Protein AF-A0A919SMY7-F1 (afdb_monomer)

pLDDT: mean 71.22, std 18.27, range [29.02, 96.12]

Structure (mmCIF, N/CA/C/O backbone):
data_AF-A0A919SMY7-F1
#
_entry.id   AF-A0A919SMY7-F1
#
loop_
_atom_site.group_PDB
_atom_site.id
_atom_site.type_symbol
_atom_site.label_atom_id
_atom_site.label_alt_id
_atom_site.label_comp_id
_atom_site.label_asym_id
_atom_site.label_entity_id
_atom_site.label_seq_id
_atom_site.pdbx_PDB_ins_code
_atom_site.Cartn_x
_a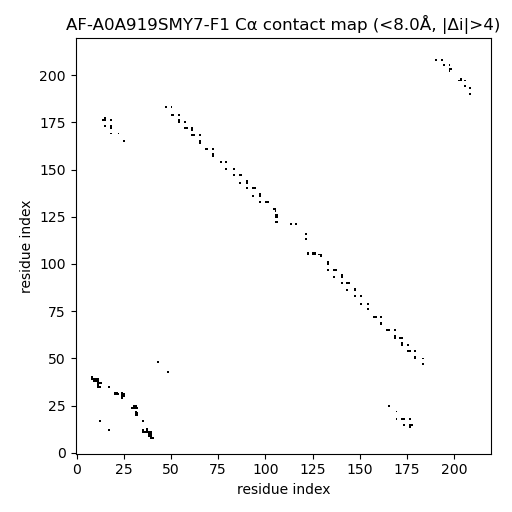tom_site.Cartn_y
_atom_site.Cartn_z
_atom_site.occupancy
_atom_site.B_iso_or_equiv
_atom_site.auth_seq_id
_atom_site.auth_comp_id
_atom_site.auth_asym_id
_atom_site.auth_atom_id
_atom_site.pdbx_PDB_model_num
ATOM 1 N N . MET A 1 1 ? 52.258 7.149 -11.436 1.00 32.03 1 MET A N 1
ATOM 2 C CA . MET A 1 1 ? 52.415 7.639 -12.821 1.00 32.03 1 MET A CA 1
ATOM 3 C C . MET A 1 1 ? 51.017 7.797 -13.412 1.00 32.03 1 MET A C 1
ATOM 5 O O . MET A 1 1 ? 50.324 6.803 -13.580 1.00 32.03 1 MET A O 1
ATOM 9 N N . LYS A 1 2 ? 50.539 9.041 -13.547 1.00 29.88 2 LYS A N 1
ATOM 10 C CA . LYS A 1 2 ? 49.194 9.384 -14.037 1.00 29.88 2 LYS A CA 1
ATOM 11 C C . LYS A 1 2 ? 49.256 9.497 -15.560 1.00 29.88 2 LYS A C 1
ATOM 13 O O . LYS A 1 2 ? 49.998 10.337 -16.055 1.00 29.88 2 LYS A O 1
ATOM 18 N N . LEU A 1 3 ? 48.493 8.682 -16.284 1.00 29.02 3 LEU A N 1
ATOM 19 C CA . LEU A 1 3 ? 48.238 8.906 -17.706 1.00 29.02 3 LEU A CA 1
ATOM 20 C C . LEU A 1 3 ? 47.046 9.858 -17.815 1.00 29.02 3 LEU A C 1
ATOM 22 O O . LEU A 1 3 ? 45.893 9.451 -17.696 1.00 29.02 3 LEU A O 1
ATOM 26 N N . VAL A 1 4 ? 47.353 11.146 -17.953 1.00 30.17 4 VAL A N 1
ATOM 27 C CA . VAL A 1 4 ? 46.396 12.178 -18.357 1.00 30.17 4 VAL A CA 1
ATOM 28 C C . VAL A 1 4 ? 46.224 12.034 -19.869 1.00 30.17 4 VAL A C 1
ATOM 30 O O . VAL A 1 4 ? 47.193 12.161 -20.610 1.00 30.17 4 VAL A O 1
ATOM 33 N N . SER A 1 5 ? 45.019 11.700 -20.333 1.00 34.72 5 SER A N 1
ATOM 34 C CA . SER A 1 5 ? 44.709 11.636 -21.761 1.00 34.72 5 SER A CA 1
ATOM 35 C C . SER A 1 5 ? 44.559 13.052 -22.326 1.00 34.72 5 SER A C 1
ATOM 37 O O . SER A 1 5 ? 43.596 13.745 -22.007 1.00 34.72 5 SER A O 1
ATOM 39 N N . GLU A 1 6 ? 45.486 13.462 -23.190 1.00 31.31 6 GLU A N 1
ATOM 40 C CA . GLU A 1 6 ? 45.503 14.758 -23.895 1.00 31.31 6 GLU A CA 1
ATOM 41 C C . GLU A 1 6 ? 44.431 14.918 -24.990 1.00 31.31 6 GLU A C 1
ATOM 43 O O . GLU A 1 6 ? 44.344 15.956 -25.638 1.00 31.31 6 GLU A O 1
ATOM 48 N N . ALA A 1 7 ? 43.551 13.940 -25.182 1.00 33.56 7 ALA A N 1
ATOM 49 C CA . ALA A 1 7 ? 42.333 14.134 -25.953 1.00 33.56 7 ALA A CA 1
ATOM 50 C C . ALA A 1 7 ? 41.170 14.184 -24.965 1.00 33.56 7 ALA A C 1
ATOM 52 O O . ALA A 1 7 ? 40.893 13.183 -24.306 1.00 33.56 7 ALA A O 1
ATOM 53 N N . GLY A 1 8 ? 40.497 15.331 -24.861 1.00 31.53 8 GLY A N 1
ATOM 54 C CA . GLY A 1 8 ? 39.249 15.512 -24.115 1.00 31.53 8 GLY A CA 1
ATOM 55 C C . GLY A 1 8 ? 38.110 14.656 -24.679 1.00 31.53 8 GLY A C 1
ATOM 56 O O . GLY A 1 8 ? 37.145 15.168 -25.239 1.00 31.53 8 GLY A O 1
ATOM 57 N N . ILE A 1 9 ? 38.234 13.336 -24.564 1.00 33.94 9 ILE A N 1
ATOM 58 C CA . ILE A 1 9 ? 37.194 12.360 -24.851 1.00 33.94 9 ILE A CA 1
ATOM 59 C C . ILE A 1 9 ? 36.419 12.213 -23.550 1.00 33.94 9 ILE A C 1
ATOM 61 O O . ILE A 1 9 ? 36.776 11.435 -22.665 1.00 33.94 9 ILE A O 1
ATOM 65 N N . ASP A 1 10 ? 35.375 13.025 -23.425 1.00 34.56 10 ASP A N 1
ATOM 66 C CA . ASP A 1 10 ? 34.447 12.969 -22.305 1.00 34.56 10 ASP A CA 1
ATOM 67 C C . ASP A 1 10 ? 33.754 11.590 -22.323 1.00 34.56 10 ASP A C 1
ATOM 69 O O . ASP A 1 10 ? 32.908 11.290 -23.167 1.00 34.56 10 ASP A O 1
ATOM 73 N N . CYS A 1 11 ? 34.182 10.690 -21.435 1.00 32.12 11 CYS A N 1
ATOM 74 C CA . CYS A 1 11 ? 33.729 9.300 -21.366 1.00 32.12 11 CYS A CA 1
ATOM 75 C C . CYS A 1 11 ? 32.375 9.208 -20.646 1.00 32.12 11 CYS A C 1
ATOM 77 O O . CYS A 1 11 ? 32.260 8.645 -19.552 1.00 32.12 11 CYS A O 1
ATOM 79 N N . ARG A 1 12 ? 31.328 9.781 -21.246 1.00 41.28 12 ARG A N 1
ATOM 80 C CA . ARG A 1 12 ? 29.955 9.662 -20.734 1.00 41.28 12 ARG A CA 1
ATOM 81 C C . ARG A 1 12 ? 29.349 8.292 -21.073 1.00 41.28 12 ARG A C 1
ATOM 83 O O . ARG A 1 12 ? 29.716 7.674 -22.071 1.00 41.28 12 ARG A O 1
ATOM 90 N N . PRO A 1 13 ? 28.458 7.759 -20.219 1.00 43.41 13 PRO A N 1
ATOM 91 C CA . PRO A 1 13 ? 28.051 6.360 -20.283 1.00 43.41 13 PRO A CA 1
ATOM 92 C C . PRO A 1 13 ? 27.218 6.010 -21.522 1.00 43.41 13 PRO A C 1
ATOM 94 O O . PRO A 1 13 ? 26.289 6.723 -21.886 1.00 43.41 13 PRO A O 1
ATOM 97 N N . THR A 1 14 ? 27.504 4.846 -22.111 1.00 57.06 14 THR A N 1
ATOM 98 C CA . THR A 1 14 ? 26.678 4.206 -23.146 1.00 57.06 14 THR A CA 1
ATOM 99 C C . THR A 1 14 ? 25.259 3.915 -22.640 1.00 57.06 14 THR A C 1
ATOM 101 O O . THR A 1 14 ? 25.013 3.862 -21.432 1.00 57.06 14 THR A O 1
ATOM 104 N N . TRP A 1 15 ? 24.327 3.654 -23.566 1.00 54.12 15 TRP A N 1
ATOM 105 C CA . TRP A 1 15 ? 22.945 3.228 -23.282 1.00 54.12 15 TRP A CA 1
ATOM 106 C C . TRP A 1 15 ? 22.832 2.249 -22.106 1.00 54.12 15 TRP A C 1
ATOM 108 O O . TRP A 1 15 ? 22.071 2.467 -21.166 1.00 54.12 15 TRP A O 1
ATOM 118 N N . GLY A 1 16 ? 23.632 1.177 -22.140 1.00 55.75 16 GLY A N 1
ATOM 119 C CA . GLY A 1 16 ? 23.617 0.127 -21.123 1.00 55.75 16 GLY A CA 1
A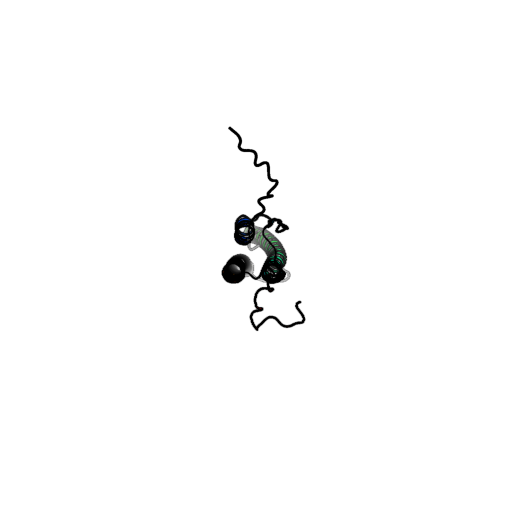TOM 120 C C . GLY A 1 16 ? 23.977 0.639 -19.729 1.00 55.75 16 GLY A C 1
ATOM 121 O O . GLY A 1 16 ? 23.382 0.207 -18.747 1.00 55.75 16 GLY A O 1
ATOM 122 N N . ARG A 1 17 ? 24.881 1.621 -19.627 1.00 60.09 17 ARG A N 1
ATOM 123 C CA . ARG A 1 17 ? 25.262 2.228 -18.348 1.00 60.09 17 ARG A CA 1
ATOM 124 C C . ARG A 1 17 ? 24.226 3.249 -17.860 1.00 60.09 17 ARG A C 1
ATOM 126 O O . ARG A 1 17 ? 24.041 3.345 -16.656 1.00 60.09 17 ARG A O 1
ATOM 133 N N . ARG A 1 18 ? 23.469 3.920 -18.741 1.00 61.34 18 ARG A N 1
ATOM 134 C CA . ARG A 1 18 ? 22.314 4.764 -18.354 1.00 61.34 18 ARG A CA 1
ATOM 135 C C . ARG A 1 18 ? 21.150 3.927 -17.818 1.00 61.34 18 ARG A C 1
ATOM 137 O O . ARG A 1 18 ? 20.612 4.247 -16.764 1.00 61.34 18 ARG A O 1
ATOM 144 N N . VAL A 1 19 ? 20.820 2.816 -18.479 1.00 61.09 19 VAL A N 1
ATOM 145 C CA . VAL A 1 19 ? 19.798 1.876 -17.988 1.00 61.09 19 VAL A CA 1
ATOM 146 C C . VAL A 1 19 ? 20.245 1.199 -16.691 1.00 61.09 19 VAL A C 1
ATOM 148 O O . VAL A 1 19 ? 19.443 1.075 -15.775 1.00 61.09 19 VAL A O 1
ATOM 151 N N . SER A 1 20 ? 21.522 0.824 -16.575 1.00 62.66 20 SER A N 1
ATOM 152 C CA . SER A 1 20 ? 22.094 0.279 -15.339 1.00 62.66 20 SER A CA 1
ATOM 153 C C . SER A 1 20 ? 22.064 1.302 -14.197 1.00 62.66 20 SER A C 1
ATOM 155 O O . SER A 1 20 ? 21.603 0.969 -13.113 1.00 62.66 20 SER A O 1
ATOM 157 N N . LEU A 1 21 ? 22.456 2.561 -14.425 1.00 65.81 21 LEU A N 1
ATOM 158 C CA . LEU A 1 21 ? 22.381 3.628 -13.416 1.00 65.81 21 LEU A CA 1
ATOM 159 C C . LEU A 1 21 ? 20.940 3.938 -13.002 1.00 65.81 21 LEU A C 1
ATOM 161 O O . LEU A 1 21 ? 20.676 4.123 -11.817 1.00 65.81 21 LEU A O 1
ATOM 165 N N . TRP A 1 22 ? 20.007 3.960 -13.955 1.00 66.06 22 TRP A N 1
ATOM 166 C CA . TRP A 1 22 ? 18.584 4.078 -13.657 1.00 66.06 22 TRP A CA 1
ATOM 167 C C . TRP A 1 22 ? 18.107 2.885 -12.826 1.00 66.06 22 TRP A C 1
ATOM 169 O O . TRP A 1 22 ? 17.557 3.084 -11.754 1.00 66.06 22 TRP A O 1
ATOM 179 N N . TRP A 1 23 ? 18.392 1.654 -13.248 1.00 64.19 23 TRP A N 1
ATOM 180 C CA . TRP A 1 23 ? 18.011 0.429 -12.545 1.00 64.19 23 TRP A CA 1
ATOM 181 C C . TRP A 1 23 ? 18.580 0.346 -11.121 1.00 64.19 23 TRP A C 1
ATOM 183 O O . TRP A 1 23 ? 17.839 0.080 -10.176 1.00 64.19 23 TRP A O 1
ATOM 193 N N . HIS A 1 24 ? 19.876 0.612 -10.946 1.00 65.62 24 HIS A N 1
ATOM 194 C CA . HIS A 1 24 ? 20.526 0.619 -9.635 1.00 65.62 24 HIS A CA 1
ATOM 195 C C . HIS A 1 24 ? 20.033 1.779 -8.768 1.00 65.62 24 HIS A C 1
ATOM 197 O O . HIS A 1 24 ? 19.709 1.562 -7.607 1.00 65.62 24 HIS A O 1
ATOM 203 N N . GLY A 1 25 ? 19.850 2.976 -9.336 1.00 65.50 25 GLY A N 1
ATOM 204 C CA . GLY A 1 25 ? 19.233 4.098 -8.623 1.00 65.50 25 GLY A CA 1
ATOM 205 C C . GLY A 1 25 ? 17.820 3.767 -8.137 1.00 65.50 25 GLY A C 1
ATOM 206 O O . GLY A 1 25 ? 17.482 4.018 -6.985 1.00 65.50 25 GLY A O 1
ATOM 207 N N . GLN A 1 26 ? 17.020 3.114 -8.982 1.00 64.31 26 GLN A N 1
ATOM 208 C CA . GLN A 1 26 ? 15.667 2.672 -8.647 1.00 64.31 26 GLN A CA 1
ATOM 209 C C . GLN A 1 26 ? 15.658 1.595 -7.554 1.00 64.31 26 GLN A C 1
ATOM 211 O O . GLN A 1 26 ? 14.808 1.672 -6.666 1.00 64.31 26 GLN A O 1
ATOM 216 N N . ARG A 1 27 ? 16.588 0.629 -7.606 1.00 59.91 27 ARG A N 1
ATOM 217 C CA . ARG A 1 27 ? 16.764 -0.433 -6.601 1.00 59.91 27 ARG A CA 1
ATOM 218 C C . ARG A 1 27 ? 17.202 0.119 -5.242 1.00 59.91 27 ARG A C 1
ATOM 220 O O . ARG A 1 27 ? 16.702 -0.348 -4.225 1.00 59.91 27 ARG A O 1
ATOM 227 N N . ASP A 1 28 ? 18.084 1.113 -5.233 1.00 65.00 28 ASP A N 1
ATOM 228 C CA . ASP A 1 28 ? 18.687 1.665 -4.014 1.00 65.00 28 ASP A CA 1
ATOM 229 C C . ASP A 1 28 ? 17.864 2.816 -3.399 1.00 65.00 28 ASP A C 1
ATOM 231 O O . ASP A 1 28 ? 18.334 3.506 -2.496 1.00 65.00 28 ASP A O 1
ATOM 235 N N . GLY A 1 29 ? 16.650 3.074 -3.905 1.00 53.47 29 GLY A N 1
ATOM 236 C CA . GLY A 1 29 ? 15.781 4.156 -3.421 1.00 53.47 29 GLY A CA 1
ATOM 237 C C . GLY A 1 29 ? 16.297 5.568 -3.728 1.00 53.47 29 GLY A C 1
ATOM 238 O O . GLY A 1 29 ? 15.771 6.545 -3.203 1.00 53.47 29 GLY A O 1
ATOM 239 N N . ARG A 1 30 ? 17.316 5.701 -4.583 1.00 56.84 30 ARG A N 1
ATOM 240 C CA . ARG A 1 30 ? 17.885 6.989 -4.991 1.00 56.84 30 ARG A CA 1
ATOM 241 C C . ARG A 1 30 ? 17.096 7.557 -6.169 1.00 56.84 30 ARG A C 1
ATOM 243 O O . ARG A 1 30 ? 16.583 6.814 -7.011 1.00 56.84 30 ARG A O 1
ATOM 250 N N . HIS A 1 31 ? 17.010 8.885 -6.260 1.00 43.62 31 HIS A N 1
ATOM 251 C CA . HIS A 1 31 ? 16.488 9.511 -7.472 1.00 43.62 31 HIS A CA 1
ATOM 252 C C . HIS A 1 31 ? 17.348 9.063 -8.663 1.00 43.62 31 HIS A C 1
ATOM 254 O O . HIS A 1 31 ? 18.577 9.163 -8.598 1.00 43.62 31 HIS A O 1
ATOM 260 N N . PRO A 1 32 ? 16.741 8.539 -9.740 1.00 47.34 32 PRO A N 1
ATOM 261 C CA . PRO A 1 32 ? 17.493 8.229 -10.942 1.00 47.34 32 PRO A CA 1
ATOM 262 C C . PRO A 1 32 ? 18.111 9.525 -11.456 1.00 47.34 32 PRO A C 1
ATOM 264 O O . PRO A 1 32 ? 17.388 10.489 -11.685 1.00 47.34 32 PRO A O 1
ATOM 267 N N . SER A 1 33 ? 19.436 9.556 -11.595 1.00 42.41 33 SER A N 1
ATOM 268 C CA . SER A 1 33 ? 20.142 10.742 -12.077 1.00 42.41 33 SER A CA 1
ATOM 269 C C . SER A 1 33 ? 19.592 11.108 -13.461 1.00 42.41 33 SER A C 1
ATOM 271 O O . SER A 1 33 ? 19.742 10.312 -14.399 1.00 42.41 33 SER A O 1
ATOM 273 N N . PRO A 1 34 ? 18.890 12.248 -13.592 1.00 45.91 34 PRO A N 1
ATOM 274 C CA . PRO A 1 34 ? 18.365 12.668 -14.866 1.00 45.91 34 PRO A CA 1
ATOM 275 C C . PRO A 1 34 ? 19.519 13.305 -15.639 1.00 45.91 34 PRO A C 1
ATOM 277 O O . PRO A 1 34 ? 20.326 14.051 -15.093 1.00 45.91 34 PRO A O 1
ATOM 280 N N . VAL A 1 35 ? 19.561 13.021 -16.935 1.00 45.16 35 VAL A N 1
ATOM 281 C CA . VAL A 1 35 ? 20.443 13.674 -17.907 1.00 45.16 35 VAL A CA 1
ATOM 282 C C . VAL A 1 35 ? 21.917 13.258 -17.822 1.00 45.16 35 VAL A C 1
ATOM 284 O O . VAL A 1 35 ? 22.793 13.979 -17.354 1.00 45.16 35 VAL A O 1
ATOM 287 N N . LEU A 1 36 ? 22.226 12.121 -18.444 1.00 43.53 36 LEU A N 1
ATOM 288 C CA . LEU A 1 36 ? 23.530 11.945 -19.082 1.00 43.53 36 LEU A CA 1
ATOM 289 C C . LEU A 1 36 ? 23.310 12.056 -20.583 1.00 43.53 36 LEU A C 1
ATOM 291 O O . LEU A 1 36 ? 22.925 11.095 -21.251 1.00 43.53 36 LEU A O 1
ATOM 295 N N . SER A 1 37 ? 23.494 13.277 -21.083 1.00 39.03 37 SER A N 1
ATOM 296 C CA . SER A 1 37 ? 23.556 13.545 -22.512 1.00 39.03 37 SER A CA 1
ATOM 297 C C . SER A 1 37 ? 24.637 12.664 -23.138 1.00 39.03 37 SER A C 1
ATOM 299 O O . SER A 1 37 ? 25.763 12.567 -22.643 1.00 39.03 37 SER A O 1
ATOM 301 N N . TRP A 1 38 ? 24.272 11.987 -24.225 1.00 43.84 38 TRP A N 1
ATOM 302 C CA . TRP A 1 38 ? 25.193 11.228 -25.061 1.00 43.84 38 TRP A CA 1
ATOM 303 C C . TRP A 1 38 ? 26.165 12.200 -25.745 1.00 43.84 38 TRP A C 1
ATOM 305 O O . TRP A 1 38 ? 25.917 12.668 -26.852 1.00 43.84 38 TRP A O 1
ATOM 315 N N . SER A 1 39 ? 27.285 12.516 -25.101 1.00 41.62 39 SER A N 1
ATOM 316 C CA . SER A 1 39 ? 28.415 13.192 -25.743 1.00 41.62 39 SER A CA 1
ATOM 317 C C . SER A 1 39 ? 29.551 12.194 -25.936 1.00 41.62 39 SER A C 1
ATOM 319 O O . SER A 1 39 ? 30.563 12.228 -25.249 1.00 41.62 39 SER A O 1
ATOM 321 N N . GLY A 1 40 ? 29.343 11.253 -26.856 1.00 40.72 40 GLY A N 1
ATOM 322 C CA . GLY A 1 40 ? 30.380 10.354 -27.348 1.00 40.72 40 GLY A CA 1
ATOM 323 C C . GLY A 1 40 ? 30.610 10.632 -28.826 1.00 40.72 40 GLY A C 1
ATOM 324 O O . GLY A 1 40 ? 29.794 10.258 -29.669 1.00 40.72 40 GLY A O 1
ATOM 325 N N . SER A 1 41 ? 31.704 11.320 -29.127 1.00 39.34 41 SER A N 1
ATOM 326 C CA . SER A 1 41 ? 32.217 11.673 -30.451 1.00 39.34 41 SER A CA 1
ATOM 327 C C . SER A 1 41 ? 32.578 10.430 -31.271 1.00 39.34 41 SER A C 1
ATOM 329 O O . SER A 1 41 ? 33.742 10.094 -31.438 1.00 39.34 41 SER A O 1
ATOM 331 N N . HIS A 1 42 ? 31.587 9.690 -31.764 1.00 46.25 42 HIS A N 1
ATOM 332 C CA . HIS A 1 42 ? 31.774 8.609 -32.736 1.00 46.25 42 HIS A CA 1
ATOM 333 C C . HIS A 1 42 ? 30.802 8.855 -33.890 1.00 46.25 42 HIS A C 1
ATOM 335 O O . HIS A 1 42 ? 29.592 8.795 -33.684 1.00 46.25 42 HIS A O 1
ATOM 341 N N . HIS A 1 43 ? 31.350 9.199 -35.062 1.00 48.44 43 HIS A N 1
ATOM 342 C CA . HIS A 1 43 ? 30.683 9.466 -36.347 1.00 48.44 43 HIS A CA 1
ATOM 343 C C . HIS A 1 43 ? 29.155 9.266 -36.353 1.00 48.44 43 HIS A C 1
ATOM 345 O O . HIS A 1 43 ? 28.649 8.215 -36.727 1.00 48.44 43 HIS A O 1
ATOM 351 N N . VAL A 1 44 ? 28.388 10.268 -35.931 1.00 55.66 44 VAL A N 1
ATOM 352 C CA . VAL A 1 44 ? 26.928 10.136 -35.869 1.00 55.66 44 VAL A CA 1
ATOM 353 C C . VAL A 1 44 ? 26.368 10.296 -37.279 1.00 55.66 44 VAL A C 1
ATOM 355 O O . VAL A 1 44 ? 26.416 11.377 -37.856 1.00 55.66 44 VAL A O 1
ATOM 358 N N . THR A 1 45 ? 25.852 9.214 -37.854 1.00 63.25 45 THR A N 1
ATOM 359 C CA . THR A 1 45 ? 25.066 9.280 -39.092 1.00 63.25 45 THR A CA 1
ATOM 360 C C . THR A 1 45 ? 23.624 9.674 -38.750 1.00 63.25 45 THR A C 1
ATOM 362 O O . THR A 1 45 ? 23.171 9.375 -37.641 1.00 63.25 45 THR A O 1
ATOM 365 N N . PRO A 1 46 ? 22.855 10.280 -39.674 1.00 68.94 46 PRO A N 1
ATOM 366 C CA . PRO A 1 46 ? 21.438 10.583 -39.439 1.00 68.94 46 PRO A CA 1
ATOM 367 C C . PRO A 1 46 ? 20.645 9.363 -38.943 1.00 68.94 46 PRO A C 1
ATOM 369 O O . PRO A 1 46 ? 19.831 9.454 -38.030 1.00 68.94 46 PRO A O 1
ATOM 372 N N . ARG A 1 47 ? 20.979 8.177 -39.458 1.00 64.12 47 ARG A N 1
ATOM 373 C CA . ARG A 1 47 ? 20.358 6.911 -39.067 1.00 64.12 47 ARG A CA 1
ATOM 374 C C . ARG A 1 47 ? 20.715 6.463 -37.652 1.00 64.12 47 ARG A C 1
ATOM 376 O O . ARG A 1 47 ? 19.838 6.002 -36.928 1.00 64.12 47 ARG A O 1
ATOM 383 N N . THR A 1 48 ? 21.980 6.576 -37.240 1.00 64.19 48 THR A N 1
ATOM 384 C CA . THR A 1 48 ? 22.349 6.270 -35.848 1.00 64.19 48 THR A CA 1
ATOM 385 C C . THR A 1 48 ? 21.750 7.288 -34.884 1.00 64.19 48 THR A C 1
ATOM 387 O O . THR A 1 48 ? 21.348 6.906 -33.792 1.00 64.19 48 THR A O 1
ATOM 390 N N . ARG A 1 49 ? 21.579 8.549 -35.304 1.00 69.19 49 ARG A N 1
ATOM 391 C CA . ARG A 1 49 ? 20.832 9.562 -34.543 1.00 69.19 49 ARG A CA 1
ATOM 392 C C . ARG A 1 49 ? 19.365 9.171 -34.350 1.00 69.19 49 ARG A C 1
ATOM 394 O O . ARG A 1 49 ? 18.890 9.211 -33.223 1.00 69.19 49 ARG A O 1
ATOM 401 N N . TYR A 1 50 ? 18.693 8.734 -35.415 1.00 71.31 50 TYR A N 1
ATOM 402 C CA . TYR A 1 50 ? 17.294 8.296 -35.374 1.00 71.31 50 TYR A CA 1
ATOM 403 C C . TYR A 1 50 ? 17.076 7.043 -34.508 1.00 71.31 50 TYR A C 1
ATOM 405 O O . TYR A 1 50 ? 16.172 6.993 -33.678 1.00 71.31 50 TYR A O 1
ATOM 413 N N . LEU A 1 51 ? 17.934 6.025 -34.644 1.00 68.00 51 LEU A N 1
ATOM 414 C CA . LEU A 1 51 ? 17.840 4.818 -33.811 1.00 68.00 51 LEU A CA 1
ATOM 415 C C . LEU A 1 51 ? 18.054 5.129 -32.325 1.00 68.00 51 LEU A C 1
ATOM 417 O O . LEU A 1 51 ? 17.383 4.550 -31.474 1.00 68.00 51 LEU A O 1
ATOM 421 N N . ARG A 1 52 ? 18.958 6.065 -32.017 1.00 69.38 52 ARG A N 1
ATOM 422 C CA . ARG A 1 52 ? 19.178 6.544 -30.649 1.00 69.38 52 ARG A CA 1
ATOM 423 C C . ARG A 1 52 ? 17.983 7.350 -30.136 1.00 69.38 52 ARG A C 1
ATOM 425 O O . ARG A 1 52 ? 17.556 7.099 -29.018 1.00 69.38 52 ARG A O 1
ATOM 432 N N . SER A 1 53 ? 17.387 8.229 -30.947 1.00 73.38 53 SER A N 1
ATOM 433 C CA . SER A 1 53 ? 16.207 8.998 -30.528 1.00 73.38 53 SER A CA 1
ATOM 434 C C . SER A 1 53 ? 14.987 8.115 -30.265 1.00 73.38 53 SER A C 1
ATOM 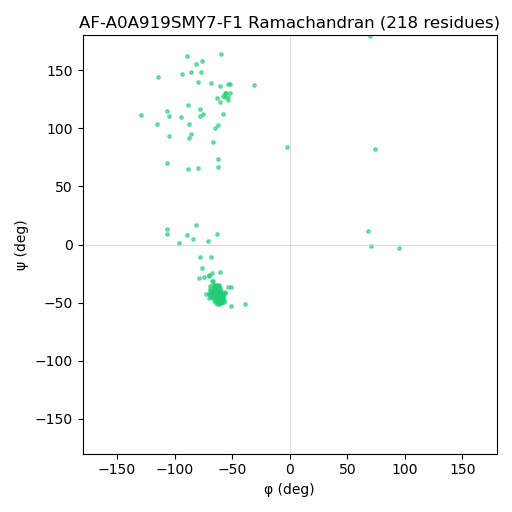436 O O . SER A 1 53 ? 14.277 8.347 -29.295 1.00 73.38 53 SER A O 1
ATOM 438 N N . LEU A 1 54 ? 14.756 7.076 -31.077 1.00 73.44 54 LEU A N 1
ATOM 439 C CA . LEU A 1 54 ? 13.685 6.098 -30.835 1.00 73.44 54 LEU A CA 1
ATOM 440 C C . LEU A 1 54 ? 13.873 5.363 -29.510 1.00 73.44 54 LEU A C 1
ATOM 442 O O . LEU A 1 54 ? 12.935 5.146 -28.745 1.00 73.44 54 LEU A O 1
ATOM 446 N N . ALA A 1 55 ? 15.108 4.965 -29.247 1.00 68.69 55 ALA A N 1
ATOM 447 C CA . ALA A 1 55 ? 15.450 4.303 -28.013 1.00 68.69 55 ALA A CA 1
ATOM 448 C C . ALA A 1 55 ? 15.245 5.259 -26.822 1.00 68.69 55 ALA A C 1
ATOM 450 O O . ALA A 1 55 ? 14.755 4.824 -25.778 1.00 68.69 55 ALA A O 1
ATOM 451 N N . ASP A 1 56 ? 15.590 6.548 -26.977 1.00 71.81 56 ASP A N 1
ATOM 452 C CA . ASP A 1 56 ? 15.461 7.569 -25.923 1.00 71.81 56 ASP A CA 1
ATOM 453 C C . ASP A 1 56 ? 13.992 7.799 -25.596 1.00 71.81 56 ASP A C 1
ATOM 455 O O . ASP A 1 56 ? 13.610 7.698 -24.435 1.00 71.81 56 ASP A O 1
ATOM 459 N N . GLN A 1 57 ? 13.152 7.943 -26.621 1.00 78.50 57 GLN A N 1
ATOM 460 C CA . GLN A 1 57 ? 11.700 8.030 -26.469 1.00 78.50 57 GLN A CA 1
ATOM 461 C C . GLN A 1 57 ? 11.122 6.817 -25.730 1.00 78.50 57 GLN A C 1
ATOM 463 O O . GLN A 1 57 ? 10.278 6.976 -24.851 1.00 78.50 57 GLN A O 1
ATOM 468 N N . GLN A 1 58 ? 11.589 5.603 -26.037 1.00 73.56 58 GLN A N 1
ATOM 469 C CA . GLN A 1 58 ? 11.115 4.396 -25.359 1.00 73.56 58 GLN A CA 1
ATOM 470 C C . GLN A 1 58 ? 11.579 4.326 -23.897 1.00 73.56 58 GLN A C 1
ATOM 472 O O . GLN A 1 58 ? 10.824 3.881 -23.031 1.00 73.56 58 GLN A O 1
ATOM 477 N N . PHE A 1 59 ? 12.813 4.748 -23.610 1.00 71.44 59 PHE A N 1
ATOM 478 C CA . PHE A 1 59 ? 13.316 4.836 -22.241 1.00 71.44 59 PHE A CA 1
ATOM 479 C C . PHE A 1 59 ? 12.532 5.871 -21.437 1.00 71.44 59 PHE A C 1
ATOM 481 O O . PHE A 1 59 ? 12.082 5.560 -20.337 1.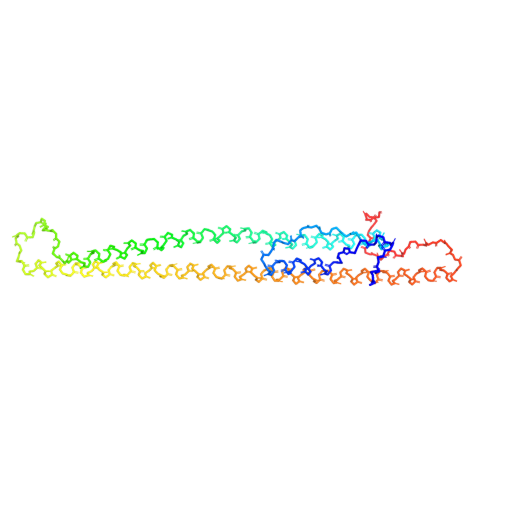00 71.44 59 PHE A O 1
ATOM 488 N N . ASP A 1 60 ? 12.327 7.062 -21.994 1.00 77.75 60 ASP A N 1
ATOM 489 C CA . ASP A 1 60 ? 11.594 8.146 -21.347 1.00 77.75 60 ASP A CA 1
ATOM 490 C C . ASP A 1 60 ? 10.127 7.745 -21.119 1.00 77.75 60 ASP A C 1
ATOM 492 O O . ASP A 1 60 ? 9.584 7.964 -20.038 1.00 77.75 60 ASP A O 1
ATOM 496 N N . ALA A 1 61 ? 9.499 7.041 -22.067 1.00 79.44 61 ALA A N 1
ATOM 497 C CA . ALA A 1 61 ? 8.155 6.496 -21.891 1.00 79.44 61 ALA A CA 1
ATOM 498 C C . ALA A 1 61 ? 8.070 5.493 -20.723 1.00 79.44 61 ALA A C 1
ATOM 500 O O . ALA A 1 61 ? 7.146 5.566 -19.912 1.00 79.44 61 ALA A O 1
ATOM 501 N N . GLU A 1 62 ? 9.019 4.559 -20.601 1.00 75.38 62 GLU A N 1
ATOM 502 C CA . GLU A 1 62 ? 9.052 3.627 -19.462 1.00 75.38 62 GLU A CA 1
ATOM 503 C C . GLU A 1 62 ? 9.404 4.339 -18.146 1.00 75.38 62 GLU A C 1
ATOM 505 O O . GLU A 1 62 ? 8.828 4.020 -17.103 1.00 75.38 62 GLU A O 1
ATOM 510 N N . PHE A 1 63 ? 10.285 5.340 -18.190 1.00 76.38 63 PHE A N 1
ATOM 511 C CA . PHE A 1 63 ? 10.620 6.191 -17.053 1.00 76.38 63 PHE A CA 1
ATOM 512 C C . PHE A 1 63 ? 9.384 6.924 -16.520 1.00 76.38 63 PHE A C 1
ATOM 514 O O . PHE A 1 63 ? 9.099 6.840 -15.326 1.00 76.38 63 PHE A O 1
ATOM 521 N N . HIS A 1 64 ? 8.619 7.586 -17.391 1.00 79.75 64 HIS A N 1
ATOM 522 C CA . HIS A 1 64 ? 7.415 8.323 -17.010 1.00 79.75 64 HIS A CA 1
ATOM 523 C C . HIS A 1 64 ? 6.312 7.406 -16.477 1.00 79.75 64 HIS A C 1
ATOM 525 O O . HIS A 1 64 ? 5.672 7.748 -15.484 1.00 79.75 64 HIS A O 1
ATOM 531 N N . LYS A 1 65 ? 6.134 6.205 -17.049 1.00 80.56 65 LYS A N 1
ATOM 532 C CA . LYS A 1 65 ? 5.215 5.196 -16.491 1.00 80.56 65 LYS A CA 1
ATOM 533 C C . LYS A 1 65 ? 5.598 4.816 -15.060 1.00 80.56 65 LYS A C 1
ATOM 535 O O . LYS A 1 65 ? 4.734 4.741 -14.192 1.00 80.56 65 LYS A O 1
ATOM 540 N N . VAL A 1 66 ? 6.887 4.589 -14.797 1.00 77.31 66 VAL A N 1
ATOM 541 C CA . VAL A 1 66 ? 7.378 4.252 -13.450 1.00 77.31 66 VAL A CA 1
ATOM 542 C C . VAL A 1 66 ? 7.264 5.435 -12.488 1.00 77.31 66 VAL A C 1
ATOM 544 O O . VAL A 1 66 ? 6.883 5.237 -11.335 1.00 77.31 66 VAL A O 1
ATOM 547 N N . ALA A 1 67 ? 7.568 6.652 -12.941 1.00 76.94 67 ALA A N 1
ATOM 548 C CA . ALA A 1 67 ? 7.427 7.865 -12.139 1.00 76.94 67 ALA A CA 1
ATOM 549 C C . ALA A 1 67 ? 5.966 8.084 -11.712 1.00 76.94 67 ALA A C 1
ATOM 551 O O . ALA A 1 67 ? 5.700 8.215 -10.520 1.00 76.94 67 ALA A O 1
ATOM 552 N N . ALA A 1 68 ? 5.017 7.975 -12.646 1.00 79.94 68 ALA A N 1
ATOM 553 C CA . ALA A 1 68 ? 3.588 8.083 -12.356 1.00 79.94 68 ALA A CA 1
ATOM 554 C C . ALA A 1 68 ? 3.100 6.999 -11.376 1.00 79.94 68 ALA A C 1
ATOM 556 O O . ALA A 1 68 ? 2.320 7.278 -10.466 1.00 79.94 68 ALA A O 1
ATOM 557 N N . LEU A 1 69 ? 3.590 5.759 -11.510 1.00 78.69 69 LEU A N 1
ATOM 558 C CA . LEU A 1 69 ? 3.293 4.684 -10.555 1.00 78.69 69 LEU A CA 1
ATOM 559 C C . LEU A 1 69 ? 3.857 4.969 -9.157 1.00 78.69 69 LEU A C 1
ATOM 561 O O . LEU A 1 69 ? 3.228 4.602 -8.168 1.00 78.69 69 LEU A O 1
ATOM 565 N N . ARG A 1 70 ? 5.027 5.615 -9.057 1.00 74.94 70 ARG A N 1
ATOM 566 C CA . ARG A 1 70 ? 5.628 6.013 -7.776 1.00 74.94 70 ARG A CA 1
ATOM 567 C C . ARG A 1 70 ? 4.864 7.139 -7.103 1.00 74.94 70 ARG A C 1
ATOM 569 O O . ARG A 1 70 ? 4.593 7.028 -5.915 1.00 74.94 70 ARG A O 1
ATOM 576 N N . GLU A 1 71 ? 4.499 8.174 -7.846 1.00 79.56 71 GLU A N 1
ATOM 577 C CA . GLU A 1 71 ? 3.709 9.291 -7.324 1.00 79.56 71 GLU A CA 1
ATOM 578 C C . GLU A 1 71 ? 2.320 8.821 -6.878 1.00 79.56 71 GLU A C 1
ATOM 580 O O . GLU A 1 71 ? 1.909 9.072 -5.746 1.00 79.56 71 GLU A O 1
ATOM 585 N N . GLY A 1 72 ? 1.630 8.041 -7.719 1.00 76.88 72 GLY A N 1
ATOM 586 C CA . GLY A 1 72 ? 0.345 7.442 -7.361 1.00 76.88 72 GLY A CA 1
ATOM 587 C C . GLY A 1 72 ? 0.446 6.460 -6.188 1.00 76.88 72 GLY A C 1
ATOM 588 O O . GLY A 1 72 ? -0.464 6.395 -5.364 1.00 76.88 72 GLY A O 1
ATOM 589 N N . GLY A 1 73 ? 1.553 5.718 -6.089 1.00 74.56 73 GLY A N 1
ATOM 590 C CA . GLY A 1 73 ? 1.860 4.848 -4.954 1.00 74.56 73 GLY A CA 1
ATOM 591 C C . GLY A 1 73 ? 2.061 5.634 -3.660 1.00 74.56 73 GLY A C 1
ATOM 592 O O . GLY A 1 73 ? 1.405 5.331 -2.672 1.00 74.56 73 GLY A O 1
ATOM 593 N N . ALA A 1 74 ? 2.881 6.687 -3.682 1.00 74.69 74 ALA A N 1
ATOM 594 C CA . ALA A 1 74 ? 3.163 7.527 -2.518 1.00 74.69 74 ALA A CA 1
ATOM 595 C C . ALA A 1 74 ? 1.889 8.168 -1.947 1.00 74.69 74 ALA A C 1
ATOM 597 O O . ALA A 1 74 ? 1.632 8.058 -0.752 1.00 74.69 74 ALA A O 1
ATOM 598 N N . LEU A 1 75 ? 1.033 8.732 -2.806 1.00 75.06 75 LEU A N 1
ATOM 599 C CA . LEU A 1 75 ? -0.247 9.311 -2.380 1.00 75.06 75 LEU A CA 1
ATOM 600 C C . LEU A 1 75 ? -1.168 8.276 -1.716 1.00 75.06 75 LEU A C 1
ATOM 602 O O . LEU A 1 75 ? -1.832 8.579 -0.724 1.00 75.06 75 LEU A O 1
ATOM 606 N N . ARG A 1 76 ? -1.208 7.046 -2.247 1.00 76.00 76 ARG A N 1
ATOM 607 C CA . ARG A 1 76 ? -1.984 5.946 -1.653 1.00 76.00 76 ARG A CA 1
ATOM 608 C C . ARG A 1 76 ? -1.393 5.507 -0.320 1.00 76.00 76 ARG A C 1
ATOM 610 O O . ARG A 1 76 ? -2.145 5.353 0.634 1.00 76.00 76 ARG A O 1
ATOM 617 N N . THR A 1 77 ? -0.075 5.352 -0.239 1.00 79.69 77 THR A N 1
ATOM 618 C CA . THR A 1 77 ? 0.634 4.993 0.993 1.00 79.69 77 THR A CA 1
ATOM 619 C C . THR A 1 77 ? 0.406 6.031 2.091 1.00 79.69 77 THR A C 1
ATOM 621 O O . THR A 1 77 ? 0.077 5.662 3.212 1.00 79.69 77 THR A O 1
ATOM 624 N N . ASP A 1 78 ? 0.472 7.324 1.780 1.00 83.62 78 ASP A N 1
ATOM 625 C CA . ASP A 1 78 ? 0.219 8.385 2.762 1.00 83.62 78 ASP A CA 1
ATOM 626 C C . ASP A 1 78 ? -1.238 8.413 3.240 1.00 83.62 78 ASP A C 1
ATOM 628 O O . ASP A 1 78 ? -1.512 8.721 4.403 1.00 83.62 78 ASP A O 1
ATOM 632 N N . ALA A 1 79 ? -2.193 8.105 2.359 1.00 83.69 79 ALA A N 1
ATOM 633 C CA . ALA A 1 79 ? -3.600 7.983 2.733 1.00 83.69 79 ALA A CA 1
ATOM 634 C C . ALA A 1 79 ? -3.845 6.755 3.627 1.00 83.69 79 ALA A C 1
ATOM 636 O O . ALA A 1 79 ? -4.552 6.859 4.630 1.00 83.69 79 ALA A O 1
ATOM 637 N N . VAL A 1 80 ? -3.231 5.613 3.298 1.00 84.44 80 VAL A N 1
ATOM 638 C CA . VAL A 1 80 ? -3.312 4.382 4.100 1.00 84.44 80 VAL A CA 1
ATOM 639 C C . VAL A 1 80 ? -2.665 4.582 5.467 1.00 84.44 80 VAL A C 1
ATOM 641 O O . VAL A 1 80 ? -3.292 4.259 6.468 1.00 84.44 80 VAL A O 1
ATOM 644 N N . ARG A 1 81 ? -1.489 5.213 5.541 1.00 84.56 81 ARG A N 1
ATOM 645 C CA . ARG A 1 81 ? -0.823 5.541 6.812 1.00 84.56 81 ARG A CA 1
ATOM 646 C C . ARG A 1 81 ? -1.656 6.452 7.699 1.00 84.56 81 ARG A C 1
ATOM 648 O O . ARG A 1 81 ? -1.775 6.186 8.888 1.00 84.56 81 ARG A O 1
ATOM 655 N N . ARG A 1 82 ? -2.268 7.498 7.133 1.00 88.81 82 ARG A N 1
ATOM 656 C CA . ARG A 1 82 ? -3.188 8.370 7.884 1.00 88.81 82 ARG A CA 1
ATOM 657 C C . ARG A 1 82 ? -4.377 7.590 8.435 1.00 88.81 82 ARG A C 1
ATOM 659 O O . ARG A 1 82 ? -4.741 7.768 9.590 1.00 88.81 82 ARG A O 1
ATOM 666 N N . ARG A 1 83 ? -4.952 6.699 7.625 1.00 87.38 83 ARG A N 1
ATOM 667 C CA . ARG A 1 83 ? -6.057 5.837 8.054 1.00 87.38 83 ARG A CA 1
ATOM 668 C C . ARG A 1 83 ? -5.633 4.833 9.129 1.00 87.38 83 ARG A C 1
ATOM 670 O O . ARG A 1 83 ? -6.392 4.620 10.064 1.00 87.38 83 ARG A O 1
ATOM 677 N N . LEU A 1 84 ? -4.452 4.229 9.003 1.00 88.94 84 LEU A N 1
ATOM 678 C CA . LEU A 1 84 ? -3.890 3.323 10.006 1.00 88.94 84 LEU A CA 1
ATOM 679 C C . LEU A 1 84 ? -3.645 4.049 11.329 1.00 88.94 84 LEU A C 1
ATOM 681 O O . LEU A 1 84 ? -4.036 3.526 12.363 1.00 88.94 84 LEU A O 1
ATOM 685 N N . GLY A 1 85 ? -3.081 5.261 11.291 1.00 90.38 85 GLY A N 1
ATOM 686 C CA . GLY A 1 85 ? -2.911 6.098 12.481 1.00 90.38 85 GLY A CA 1
ATOM 687 C C . GLY A 1 85 ? -4.242 6.375 13.182 1.00 90.38 85 GLY A C 1
ATOM 688 O O . GLY A 1 85 ? -4.369 6.093 14.367 1.00 90.38 85 GLY A O 1
ATOM 689 N N . ALA A 1 86 ? -5.262 6.802 12.429 1.00 92.06 86 ALA A N 1
ATOM 690 C CA . ALA A 1 86 ? -6.603 7.027 12.976 1.00 92.06 86 ALA A CA 1
ATOM 691 C C . ALA A 1 86 ? -7.218 5.750 13.581 1.00 92.06 86 ALA A C 1
ATOM 693 O O . ALA A 1 86 ? -7.750 5.784 14.682 1.00 92.06 86 ALA A O 1
ATOM 694 N N . LEU A 1 87 ? -7.097 4.599 12.908 1.00 90.75 87 LEU A N 1
ATOM 695 C CA . LEU A 1 87 ? -7.589 3.321 13.440 1.00 90.75 87 LEU A CA 1
ATOM 696 C C . LEU A 1 87 ? -6.840 2.882 14.706 1.00 90.75 87 LEU A C 1
ATOM 698 O O . LEU A 1 87 ? -7.436 2.274 15.590 1.00 90.75 87 LEU A O 1
ATOM 702 N N . GLN A 1 88 ? -5.537 3.148 14.793 1.00 92.94 88 GLN A N 1
ATOM 703 C CA . GLN A 1 88 ? -4.733 2.830 15.974 1.00 92.94 88 GLN A CA 1
ATOM 704 C C . GLN A 1 88 ? -5.106 3.720 17.166 1.00 92.94 88 GLN A C 1
ATOM 706 O O . GLN A 1 88 ? -5.205 3.212 18.284 1.00 92.94 88 GLN A O 1
ATOM 711 N N . GLU A 1 89 ? -5.354 5.010 16.926 1.00 94.88 89 GLU A N 1
ATOM 712 C CA . GLU A 1 89 ? -5.895 5.941 17.923 1.00 94.88 89 GLU A CA 1
ATOM 713 C C . GLU A 1 89 ? -7.282 5.484 18.395 1.00 94.88 89 GLU A C 1
ATOM 715 O O . GLU A 1 89 ? -7.472 5.265 19.591 1.00 94.88 89 GLU A O 1
ATOM 720 N N . ASP A 1 90 ? -8.200 5.184 17.470 1.00 93.75 90 ASP A N 1
ATOM 721 C CA . ASP A 1 90 ? -9.539 4.677 17.792 1.00 93.75 90 ASP A CA 1
ATOM 722 C C . ASP A 1 90 ? -9.481 3.388 18.631 1.00 93.75 90 ASP A C 1
ATOM 724 O O . ASP A 1 90 ? -10.216 3.231 19.607 1.00 93.75 90 ASP A O 1
ATOM 728 N N . VAL A 1 91 ? -8.587 2.452 18.291 1.00 94.69 91 VAL A N 1
ATOM 729 C CA . VAL A 1 91 ? -8.381 1.218 19.067 1.00 94.69 91 VAL A CA 1
ATOM 730 C C . VAL A 1 91 ? -7.863 1.522 20.470 1.00 94.69 91 VAL A C 1
ATOM 732 O O . VAL A 1 91 ? -8.309 0.886 21.428 1.00 94.69 91 VAL A O 1
ATOM 735 N N . SER A 1 92 ? -6.927 2.463 20.612 1.00 94.69 92 SER A N 1
ATOM 736 C CA . SER A 1 92 ? -6.427 2.895 21.920 1.00 94.69 92 SER A CA 1
ATOM 737 C C . SER A 1 92 ? -7.560 3.469 22.771 1.00 94.69 92 SER A C 1
ATOM 739 O O . SER A 1 92 ? -7.763 3.026 23.904 1.00 94.69 92 SER A O 1
ATOM 741 N N . ASP A 1 93 ? -8.359 4.369 22.203 1.00 95.12 93 ASP A N 1
ATOM 742 C CA . ASP A 1 93 ? -9.483 5.001 22.890 1.00 95.12 93 ASP A CA 1
ATOM 743 C C . ASP A 1 93 ? -10.545 3.973 23.291 1.00 95.12 93 ASP A C 1
ATOM 745 O O . ASP A 1 93 ? -11.016 3.955 24.432 1.00 95.12 93 ASP A O 1
ATOM 749 N N . ARG A 1 94 ? -10.895 3.042 22.395 1.00 92.50 94 ARG A N 1
ATOM 750 C CA . ARG A 1 94 ? -11.855 1.972 22.706 1.00 92.50 94 ARG A CA 1
ATOM 751 C C . ARG A 1 94 ? -11.336 0.983 23.740 1.00 92.50 94 ARG A C 1
ATOM 753 O O . ARG A 1 94 ? -12.131 0.493 24.542 1.00 92.50 94 ARG A O 1
ATOM 760 N N . ARG A 1 95 ? -10.027 0.723 23.794 1.00 94.81 95 ARG A N 1
ATOM 761 C CA . ARG A 1 95 ? -9.419 -0.069 24.875 1.00 94.81 95 ARG A CA 1
ATOM 762 C C . ARG A 1 95 ? -9.527 0.643 26.218 1.00 94.81 95 ARG A C 1
ATOM 764 O O . ARG A 1 95 ? -9.945 0.007 27.181 1.00 94.81 95 ARG A O 1
ATOM 771 N N . GLN A 1 96 ? -9.225 1.940 26.272 1.00 94.94 96 GLN A N 1
ATOM 772 C CA . GLN A 1 96 ? -9.367 2.732 27.498 1.00 94.94 96 GLN A CA 1
ATOM 773 C C . GLN A 1 96 ? -10.822 2.765 27.978 1.00 94.94 96 GLN A C 1
ATOM 775 O O . GLN A 1 96 ? -11.090 2.587 29.162 1.00 94.94 96 GLN A O 1
ATOM 780 N N . GLN A 1 97 ? -11.781 2.919 27.062 1.00 93.06 97 GLN A N 1
ATOM 781 C CA . GLN A 1 97 ? -13.204 2.868 27.399 1.00 93.06 97 GLN A CA 1
ATOM 782 C C . GLN A 1 97 ? -13.637 1.485 27.902 1.00 93.06 97 GLN A C 1
ATOM 784 O O . GLN A 1 97 ? -14.427 1.405 28.839 1.00 93.06 97 GLN A O 1
ATOM 789 N N . LEU A 1 98 ? -13.123 0.398 27.312 1.00 93.69 98 LEU A N 1
ATOM 790 C CA . LEU A 1 98 ? -13.405 -0.958 27.783 1.00 93.69 98 LEU A CA 1
ATOM 791 C C . LEU A 1 98 ? -12.838 -1.177 29.191 1.00 93.69 98 LEU A C 1
ATOM 793 O O . LEU A 1 98 ? -13.525 -1.722 30.049 1.00 93.69 98 LEU A O 1
ATOM 797 N N . GLU A 1 99 ? -11.611 -0.733 29.451 1.00 94.44 99 GLU A N 1
ATOM 798 C CA . GLU A 1 99 ? -10.985 -0.814 30.773 1.00 94.44 99 GLU A CA 1
ATOM 799 C C . GLU A 1 99 ? -11.742 0.027 31.817 1.00 94.44 99 GLU A C 1
ATOM 801 O O . GLU A 1 99 ? -12.008 -0.433 32.933 1.00 94.44 99 GLU A O 1
ATOM 806 N N . ALA A 1 100 ? -12.194 1.222 31.432 1.00 92.12 100 ALA A N 1
ATOM 807 C CA . ALA A 1 100 ? -13.052 2.061 32.260 1.00 92.12 100 ALA A CA 1
ATOM 808 C C . ALA A 1 100 ? -14.403 1.386 32.555 1.00 92.12 100 ALA A C 1
ATOM 810 O O . ALA A 1 100 ? -14.857 1.401 33.699 1.00 92.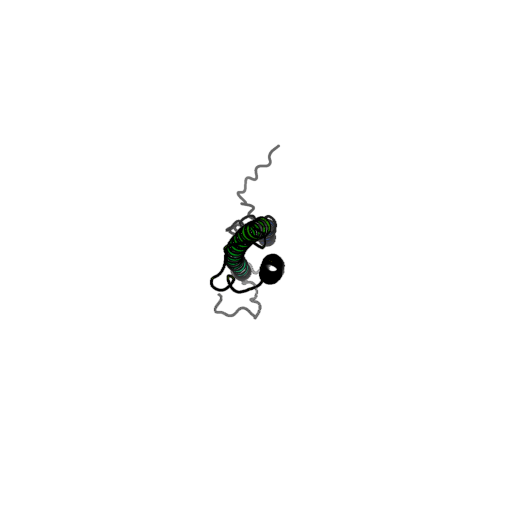12 100 ALA A O 1
ATOM 811 N N . LEU A 1 101 ? -15.028 0.741 31.563 1.00 89.50 101 LEU A N 1
ATOM 812 C CA . LEU A 1 101 ? -16.288 0.011 31.734 1.00 89.50 101 LEU A CA 1
ATOM 813 C C . LEU A 1 101 ? -16.124 -1.210 32.651 1.00 89.50 101 LEU A C 1
ATOM 815 O O . LEU A 1 101 ? 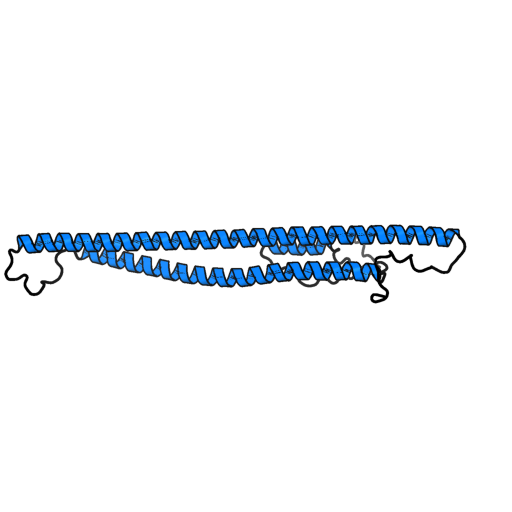-16.958 -1.458 33.522 1.00 89.50 101 LEU A O 1
ATOM 819 N N . VAL A 1 102 ? -15.042 -1.971 32.475 1.00 90.38 102 VAL A N 1
ATOM 820 C CA . VAL A 1 102 ? -14.722 -3.129 33.322 1.00 90.38 102 VAL A CA 1
ATOM 821 C C . VAL A 1 102 ? -14.486 -2.689 34.768 1.00 90.38 102 VAL A C 1
ATOM 823 O O . VAL A 1 102 ? -14.984 -3.341 35.683 1.00 90.38 102 VAL A O 1
ATOM 826 N N . SER A 1 103 ? -13.786 -1.572 34.983 1.00 89.56 103 SER A N 1
ATOM 827 C CA . SER A 1 103 ? -13.486 -1.060 36.327 1.00 89.56 103 SER A CA 1
ATOM 828 C C . SER A 1 103 ? -14.679 -0.403 37.033 1.00 89.56 103 SER A C 1
ATOM 830 O O . SER A 1 103 ? -14.751 -0.467 38.258 1.00 89.56 103 SER A O 1
ATOM 832 N N . THR A 1 104 ? -15.644 0.173 36.303 1.00 87.19 104 THR A N 1
ATOM 833 C CA . THR A 1 104 ? -16.876 0.733 36.903 1.00 87.19 104 THR A CA 1
ATOM 834 C C . THR A 1 104 ? -17.826 -0.339 37.442 1.00 87.19 104 THR A C 1
ATOM 836 O O . THR A 1 104 ? -18.583 -0.066 38.372 1.00 87.19 104 THR A O 1
ATOM 839 N N . GLY A 1 105 ? -17.777 -1.558 36.897 1.00 85.38 105 GLY A N 1
ATOM 840 C CA . GLY A 1 105 ? -18.646 -2.661 37.308 1.00 85.38 105 GLY A CA 1
ATOM 841 C C . GLY A 1 105 ? -20.129 -2.481 36.922 1.00 85.38 105 GLY A C 1
ATOM 842 O O . GLY A 1 105 ? -20.517 -1.487 36.306 1.00 85.38 105 GLY A O 1
ATOM 843 N N . PRO A 1 106 ? -20.986 -3.463 37.256 1.00 81.62 106 PRO A N 1
ATOM 844 C CA . PRO A 1 106 ? -22.385 -3.488 36.821 1.00 81.62 106 PRO A CA 1
ATOM 845 C C . PRO A 1 106 ? -23.297 -2.514 37.581 1.00 81.62 106 PRO A C 1
ATOM 847 O O . PRO A 1 106 ? -24.362 -2.158 37.076 1.00 81.62 106 PRO A O 1
ATOM 850 N N . ASP A 1 107 ? -22.896 -2.065 38.772 1.00 70.31 107 ASP A N 1
ATOM 851 C CA . ASP A 1 107 ? -23.671 -1.140 39.605 1.00 70.31 107 ASP A CA 1
ATOM 852 C 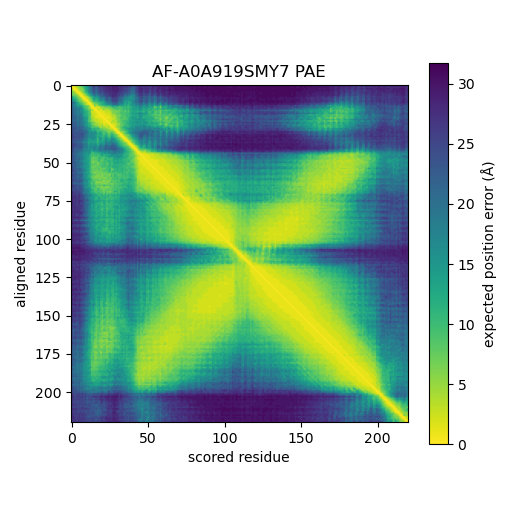C . ASP A 1 107 ? -23.359 0.321 39.265 1.00 70.31 107 ASP A C 1
ATOM 854 O O . ASP A 1 107 ? -22.839 1.098 40.064 1.00 70.31 107 ASP A O 1
ATOM 858 N N . THR A 1 108 ? -23.715 0.699 38.042 1.00 65.31 108 THR A N 1
ATOM 859 C CA . THR A 1 108 ? -23.810 2.105 37.634 1.00 65.31 108 THR A CA 1
ATOM 860 C C . THR A 1 108 ? -25.221 2.648 37.913 1.00 65.31 108 THR A C 1
ATOM 862 O O . THR A 1 108 ? -26.144 1.881 38.184 1.00 65.31 108 THR A O 1
ATOM 865 N N . ALA A 1 109 ? -25.358 3.981 37.948 1.00 62.22 109 ALA A N 1
ATOM 866 C CA . ALA A 1 109 ? -26.490 4.757 38.485 1.00 62.22 109 ALA A CA 1
ATOM 867 C C . ALA A 1 109 ? -27.897 4.108 38.404 1.00 62.22 109 ALA A C 1
ATOM 869 O O . ALA A 1 109 ? -28.300 3.586 37.364 1.00 62.22 109 ALA A O 1
ATOM 870 N N . ARG A 1 110 ? -28.676 4.225 39.500 1.00 66.94 110 ARG A N 1
ATOM 871 C CA . ARG A 1 110 ? -30.083 3.775 39.591 1.00 66.94 110 ARG A CA 1
ATOM 872 C C . ARG A 1 110 ? -30.913 4.331 38.433 1.00 66.94 110 ARG A C 1
ATOM 874 O O . ARG A 1 110 ? -30.908 5.538 38.193 1.00 66.94 110 ARG A O 1
ATOM 881 N N . ARG A 1 111 ? -31.660 3.458 37.753 1.00 73.69 111 ARG A N 1
ATOM 882 C CA . ARG A 1 111 ? -32.556 3.847 36.660 1.00 73.69 111 ARG A CA 1
ATOM 883 C C . ARG A 1 111 ? -33.966 4.093 37.186 1.00 73.69 111 ARG A C 1
ATOM 885 O O . ARG A 1 111 ? -34.431 3.424 38.109 1.00 73.69 111 ARG A O 1
ATOM 892 N N . LEU A 1 112 ? -34.662 5.039 36.558 1.00 71.38 112 LEU A N 1
ATOM 893 C CA . LEU A 1 112 ? -36.074 5.308 36.833 1.00 71.38 112 LEU A CA 1
ATOM 894 C C . LEU A 1 112 ? -36.899 4.022 36.645 1.00 71.38 112 LEU A C 1
ATOM 896 O O . LEU A 1 112 ? -36.811 3.375 35.602 1.00 71.38 112 LEU A O 1
ATOM 900 N N . GLY A 1 113 ? -37.688 3.658 37.661 1.00 71.50 113 GLY A N 1
ATOM 901 C CA . GLY A 1 113 ? -38.558 2.474 37.647 1.00 71.50 113 GLY A CA 1
ATOM 902 C C . GLY A 1 113 ? -37.970 1.198 38.262 1.00 71.50 113 GLY A C 1
ATOM 903 O O . GLY A 1 113 ? -38.685 0.206 38.370 1.00 71.50 113 GLY A O 1
ATOM 904 N N . GLU A 1 114 ? -36.712 1.201 38.716 1.00 79.19 114 GLU A N 1
ATOM 905 C CA . GLU A 1 114 ? -36.129 0.058 39.448 1.00 79.19 114 GLU A CA 1
ATOM 906 C C . GLU A 1 114 ? -36.584 -0.015 40.918 1.00 79.19 114 GLU A C 1
ATOM 908 O O . GLU A 1 114 ? -36.372 -1.025 41.578 1.00 79.19 114 GLU A O 1
ATOM 913 N N . GLU A 1 115 ? -37.249 1.027 41.424 1.00 77.31 115 GLU A N 1
ATOM 914 C CA . GLU A 1 115 ? -37.684 1.154 42.825 1.00 77.31 115 GLU A CA 1
ATOM 915 C C . GLU A 1 115 ? -38.786 0.161 43.228 1.00 77.31 115 GLU A C 1
ATOM 917 O O . GLU A 1 115 ? -38.919 -0.163 44.404 1.00 77.31 115 GLU A O 1
ATOM 922 N N . ALA A 1 116 ? -39.564 -0.334 42.260 1.00 79.81 116 ALA A N 1
ATOM 923 C CA . ALA A 1 116 ? -40.682 -1.253 42.486 1.00 79.81 116 ALA A CA 1
ATOM 924 C C . ALA A 1 116 ? -40.316 -2.739 42.290 1.00 79.81 116 ALA A C 1
ATOM 926 O O . ALA A 1 116 ? -41.189 -3.602 42.379 1.00 79.81 116 ALA A O 1
ATOM 927 N N . VAL A 1 117 ? -39.054 -3.047 41.971 1.00 81.25 117 VAL A N 1
ATOM 928 C CA . VAL A 1 117 ? -38.586 -4.396 41.614 1.00 81.25 117 VAL A CA 1
ATOM 929 C C . VAL A 1 117 ? -37.615 -4.910 42.674 1.00 81.25 117 VAL A C 1
ATOM 931 O O . VAL A 1 117 ? -36.801 -4.150 43.193 1.00 81.25 117 VAL A O 1
ATOM 934 N N . ASP A 1 118 ? -37.652 -6.215 42.956 1.00 87.75 118 ASP A N 1
ATOM 935 C CA . ASP A 1 118 ? -36.703 -6.852 43.871 1.00 87.75 118 ASP A CA 1
ATOM 936 C C . ASP A 1 118 ? -35.244 -6.577 43.474 1.00 87.75 118 ASP A C 1
ATOM 938 O O . ASP A 1 118 ? -34.792 -6.896 42.368 1.00 87.75 118 ASP A O 1
ATOM 942 N N . GLU A 1 119 ? -34.470 -6.069 44.431 1.00 83.25 119 GLU A N 1
ATOM 943 C CA . GLU A 1 119 ? -33.061 -5.687 44.275 1.00 83.25 119 GLU A CA 1
ATOM 944 C C . GLU A 1 119 ? -32.198 -6.832 43.703 1.00 83.25 119 GLU A C 1
ATOM 946 O O . GLU A 1 119 ? -31.316 -6.614 42.871 1.00 83.25 119 GLU A O 1
ATOM 951 N N . ALA A 1 120 ? -32.480 -8.086 44.077 1.00 86.12 120 ALA A N 1
ATOM 952 C CA . ALA A 1 120 ? -31.772 -9.258 43.556 1.00 86.12 120 ALA A CA 1
ATOM 953 C C . ALA A 1 120 ? -31.988 -9.470 42.044 1.00 86.12 120 ALA A C 1
ATOM 955 O O . ALA A 1 120 ? -31.075 -9.907 41.335 1.00 86.12 120 ALA A O 1
ATOM 956 N N . VAL A 1 121 ? -33.184 -9.156 41.537 1.00 86.81 121 VAL A N 1
ATOM 957 C CA . VAL A 1 121 ? -33.514 -9.234 40.107 1.00 86.81 121 VAL A CA 1
ATOM 958 C C . VAL A 1 121 ? -32.828 -8.096 39.355 1.00 86.81 121 VAL A C 1
ATOM 960 O O . VAL A 1 121 ? -32.230 -8.336 38.301 1.00 86.81 121 VAL A O 1
ATOM 963 N N . VAL A 1 122 ? -32.841 -6.887 39.925 1.00 85.81 122 VAL A N 1
ATOM 964 C CA . VAL A 1 122 ? -32.168 -5.705 39.366 1.00 85.81 122 VAL A CA 1
ATOM 965 C C . VAL A 1 122 ? -30.665 -5.955 39.215 1.00 85.81 122 VAL A C 1
ATOM 967 O O . VAL A 1 122 ? -30.136 -5.810 38.113 1.00 85.81 122 VAL A O 1
ATOM 970 N N . ARG A 1 123 ? -29.983 -6.452 40.257 1.00 86.38 123 ARG A N 1
ATOM 971 C CA . ARG A 1 123 ? -28.542 -6.772 40.204 1.00 86.38 123 ARG A CA 1
ATOM 972 C C . ARG A 1 123 ? -28.195 -7.801 39.133 1.00 86.38 123 ARG A C 1
ATOM 974 O O . ARG A 1 123 ? -27.255 -7.603 38.368 1.00 86.38 123 ARG A O 1
ATOM 981 N N . ARG A 1 124 ? -28.973 -8.887 39.024 1.00 88.50 124 ARG A N 1
ATOM 982 C CA . ARG A 1 124 ? -28.760 -9.910 37.979 1.00 88.50 124 ARG A CA 1
ATOM 983 C C . ARG A 1 124 ? -28.941 -9.343 36.575 1.00 88.50 124 ARG A C 1
ATOM 985 O O . ARG A 1 124 ? -28.197 -9.710 35.668 1.00 88.50 124 ARG A O 1
ATOM 992 N N . ARG A 1 125 ? -29.933 -8.472 36.376 1.00 87.75 125 ARG A N 1
ATOM 993 C CA . ARG A 1 125 ? -30.161 -7.817 35.086 1.00 87.75 125 ARG A CA 1
ATOM 994 C C . ARG A 1 125 ? -29.010 -6.877 34.733 1.00 87.75 125 ARG A C 1
ATOM 996 O O . ARG A 1 125 ? -28.503 -6.971 33.620 1.00 87.75 125 ARG A O 1
ATOM 1003 N N . ARG A 1 126 ? -28.575 -6.032 35.671 1.00 87.62 126 ARG A N 1
ATOM 1004 C CA . ARG A 1 126 ? -27.442 -5.117 35.477 1.00 87.62 126 ARG A CA 1
ATOM 1005 C C . ARG A 1 126 ? -26.147 -5.860 35.169 1.00 87.62 126 ARG A C 1
ATOM 1007 O O . ARG A 1 126 ? -25.464 -5.483 34.228 1.00 87.62 126 ARG A O 1
ATOM 1014 N N . ALA A 1 127 ? -25.865 -6.957 35.875 1.00 88.88 127 ALA A N 1
ATOM 1015 C CA . ALA A 1 127 ? -24.713 -7.812 35.585 1.00 88.88 127 ALA A CA 1
ATOM 1016 C C . ALA A 1 127 ? -24.733 -8.338 34.141 1.00 88.88 127 ALA A C 1
ATOM 1018 O O . ALA A 1 127 ? -23.753 -8.193 33.421 1.00 88.88 127 ALA A O 1
ATOM 1019 N N . ARG A 1 128 ? -25.877 -8.856 33.674 1.00 91.06 128 ARG A N 1
ATOM 1020 C CA . ARG A 1 128 ? -26.020 -9.335 32.287 1.00 91.06 128 ARG A CA 1
ATOM 1021 C C . ARG A 1 128 ? -25.911 -8.218 31.253 1.00 91.06 128 ARG A C 1
ATOM 1023 O O . ARG A 1 128 ? -25.381 -8.438 30.171 1.00 91.06 128 ARG A O 1
ATOM 1030 N N . GLU A 1 129 ? -26.474 -7.046 31.532 1.00 90.19 129 GLU A N 1
ATOM 1031 C CA . GLU A 1 129 ? -26.351 -5.893 30.635 1.00 90.19 129 GLU A CA 1
ATOM 1032 C C . GLU A 1 129 ? -24.898 -5.404 30.562 1.00 90.19 129 GLU A C 1
ATOM 1034 O O . GLU A 1 129 ? -24.411 -5.130 29.469 1.00 90.19 129 GLU A O 1
ATOM 1039 N N . HIS A 1 130 ? -24.191 -5.365 31.692 1.00 91.25 130 HIS A N 1
ATOM 1040 C CA . HIS A 1 130 ? -22.774 -5.008 31.767 1.00 91.25 130 HIS A CA 1
ATOM 1041 C C . HIS A 1 130 ? -21.887 -6.000 31.007 1.00 91.25 130 HIS A C 1
ATOM 1043 O O . HIS A 1 130 ? -21.095 -5.577 30.167 1.00 91.25 130 HIS A O 1
ATOM 1049 N N . GLU A 1 131 ? -22.097 -7.307 31.192 1.00 91.81 131 GLU A N 1
ATOM 1050 C CA . GLU A 1 131 ? -21.421 -8.352 30.408 1.00 91.81 131 GLU A CA 1
ATOM 1051 C C . GLU A 1 131 ? -21.678 -8.190 28.904 1.00 91.81 131 GLU A C 1
ATOM 1053 O O . GLU A 1 131 ? -20.738 -8.215 28.113 1.00 91.81 131 GLU A O 1
ATOM 1058 N N . ARG A 1 132 ? -22.928 -7.930 28.493 1.00 93.50 132 ARG A N 1
ATOM 1059 C CA . ARG A 1 132 ? -23.264 -7.684 27.078 1.00 93.50 132 ARG A CA 1
ATOM 1060 C C . ARG A 1 132 ? -22.545 -6.467 26.502 1.00 93.50 132 ARG A C 1
ATOM 1062 O O . ARG A 1 132 ? -22.129 -6.515 25.348 1.00 93.50 132 ARG A O 1
ATOM 1069 N N . LEU A 1 133 ? -22.421 -5.384 27.269 1.00 91.88 133 LEU A N 1
ATOM 1070 C CA . LEU A 1 133 ? -21.697 -4.186 26.836 1.00 91.88 133 LEU A CA 1
ATOM 1071 C C . LEU A 1 133 ? -20.198 -4.471 26.687 1.00 91.88 133 LEU A C 1
ATOM 1073 O O . LEU A 1 133 ? -19.606 -4.087 25.680 1.00 91.88 133 LEU A O 1
ATOM 1077 N N . ILE A 1 134 ? -19.604 -5.196 27.639 1.00 93.81 134 ILE A N 1
ATOM 1078 C CA . ILE A 1 134 ? -18.209 -5.647 27.554 1.00 93.81 134 ILE A CA 1
ATOM 1079 C C . ILE A 1 134 ? -17.994 -6.503 26.304 1.00 93.81 134 ILE A C 1
ATOM 1081 O O . ILE A 1 134 ? -17.042 -6.270 25.557 1.00 93.81 134 ILE A O 1
ATOM 1085 N N . ASP A 1 135 ? -18.866 -7.477 26.057 1.00 94.69 135 ASP A N 1
ATOM 1086 C CA . ASP A 1 135 ? -18.739 -8.378 24.913 1.00 94.69 135 ASP A CA 1
ATOM 1087 C C . ASP A 1 135 ? -18.921 -7.641 23.581 1.00 94.69 135 ASP A C 1
ATOM 1089 O O . ASP A 1 135 ? -18.163 -7.887 22.639 1.00 94.69 135 ASP A O 1
ATOM 1093 N N . ALA A 1 136 ? -19.849 -6.681 23.509 1.00 94.31 136 ALA A N 1
ATOM 1094 C CA . ALA A 1 136 ? -20.014 -5.819 22.341 1.00 94.31 136 ALA A CA 1
ATOM 1095 C C . ALA A 1 136 ? -18.747 -4.993 22.061 1.00 94.31 136 ALA A C 1
ATOM 1097 O O . ALA A 1 136 ? -18.240 -5.003 20.941 1.00 94.31 136 ALA A O 1
ATOM 1098 N N . MET A 1 137 ? -18.170 -4.355 23.084 1.00 93.31 137 MET A N 1
ATOM 1099 C CA . MET A 1 137 ? -16.933 -3.580 22.936 1.00 93.31 137 MET A CA 1
ATOM 1100 C C . MET A 1 137 ? -15.728 -4.451 22.556 1.00 93.31 137 MET A C 1
ATOM 1102 O O . MET A 1 137 ? -14.897 -4.051 21.740 1.00 93.31 137 MET A O 1
ATOM 1106 N N . ARG A 1 138 ? -15.622 -5.667 23.107 1.00 95.44 138 ARG A N 1
ATOM 1107 C CA . ARG A 1 138 ? -14.588 -6.639 22.710 1.00 95.44 138 ARG A CA 1
ATOM 1108 C C . ARG A 1 138 ? -14.731 -7.050 21.249 1.00 95.44 138 ARG A C 1
ATOM 1110 O O . ARG A 1 138 ? -13.725 -7.158 20.548 1.00 95.44 138 ARG A O 1
ATOM 1117 N N . PHE A 1 139 ? -15.962 -7.270 20.791 1.00 96.12 139 PHE A N 1
ATOM 1118 C CA . PHE A 1 139 ? -16.245 -7.587 19.396 1.00 96.12 139 PHE A CA 1
ATOM 1119 C C . PHE A 1 139 ? -15.862 -6.429 18.465 1.00 96.12 139 PHE A C 1
ATOM 1121 O O . PHE A 1 139 ? -15.192 -6.655 17.457 1.00 96.12 139 PHE A O 1
ATOM 1128 N N . GLU A 1 140 ? -16.209 -5.191 18.825 1.00 94.00 140 GLU A N 1
ATOM 1129 C CA . GLU A 1 140 ? -15.804 -3.993 18.079 1.00 94.00 140 GLU A CA 1
ATOM 1130 C C . GLU A 1 140 ? -14.277 -3.865 17.987 1.00 94.00 140 GLU A C 1
ATOM 1132 O O . GLU A 1 140 ? -13.741 -3.686 16.893 1.00 94.00 140 GLU A O 1
ATOM 1137 N N . LEU A 1 141 ? -13.556 -4.046 19.098 1.00 95.00 141 LEU A N 1
ATOM 1138 C CA . LEU A 1 141 ? -12.089 -4.032 19.111 1.00 95.00 141 LEU A CA 1
ATOM 1139 C C . LEU A 1 141 ? -11.482 -5.122 18.218 1.00 95.00 141 LEU A C 1
ATOM 1141 O O . LEU A 1 141 ? -10.517 -4.866 17.496 1.00 95.00 141 LEU A O 1
ATOM 1145 N N . ALA A 1 142 ? -12.045 -6.332 18.234 1.00 94.81 142 ALA A N 1
ATOM 1146 C CA . ALA A 1 142 ? -11.602 -7.411 17.357 1.00 94.81 142 ALA A CA 1
ATOM 1147 C C . ALA A 1 142 ? -11.822 -7.064 15.873 1.00 94.81 142 ALA A C 1
ATOM 1149 O O . ALA A 1 142 ? -10.942 -7.308 15.043 1.00 94.81 142 ALA A O 1
ATOM 1150 N N . ALA A 1 143 ? -12.960 -6.448 15.540 1.00 95.19 143 ALA A N 1
ATOM 1151 C CA . ALA A 1 143 ? -13.245 -5.974 14.190 1.00 95.19 143 ALA A CA 1
ATOM 1152 C C . ALA A 1 143 ? -12.279 -4.859 13.751 1.00 95.19 143 ALA A C 1
ATOM 1154 O O . ALA A 1 143 ? -11.792 -4.887 12.620 1.00 95.19 143 ALA A O 1
ATOM 1155 N N . MET A 1 144 ? -11.938 -3.924 14.643 1.00 93.81 144 MET A N 1
ATOM 1156 C CA . MET A 1 144 ? -10.959 -2.866 14.367 1.00 93.81 144 MET A CA 1
ATOM 1157 C C . MET A 1 144 ? -9.545 -3.423 14.151 1.00 93.81 144 MET A C 1
ATOM 1159 O O . MET A 1 144 ? -8.888 -3.043 13.185 1.00 93.81 144 MET A O 1
ATOM 1163 N N . HIS A 1 145 ? -9.085 -4.374 14.975 1.00 93.50 145 HIS A N 1
ATOM 1164 C CA . HIS A 1 145 ? -7.798 -5.046 14.745 1.00 93.50 145 HIS A CA 1
ATOM 1165 C C . HIS A 1 145 ? -7.756 -5.769 13.398 1.00 93.50 145 HIS A C 1
ATOM 1167 O O . HIS A 1 145 ? -6.744 -5.712 12.700 1.00 93.50 145 HIS A O 1
ATOM 1173 N N . LYS A 1 146 ? -8.855 -6.423 13.008 1.00 94.62 146 LYS A N 1
ATOM 1174 C CA . LYS A 1 146 ? -8.955 -7.047 11.688 1.00 94.62 146 LYS A CA 1
ATOM 1175 C C . LYS A 1 146 ? -8.857 -6.004 10.571 1.00 94.62 146 LYS A C 1
ATOM 1177 O O . LYS A 1 146 ? -8.110 -6.209 9.624 1.00 94.62 146 LYS A O 1
ATOM 1182 N N . ALA A 1 147 ? -9.548 -4.872 10.705 1.00 90.81 147 ALA A N 1
ATOM 1183 C CA . ALA A 1 147 ? -9.483 -3.789 9.726 1.00 90.81 147 ALA A CA 1
ATOM 1184 C C . ALA A 1 147 ? -8.067 -3.198 9.584 1.00 90.81 147 ALA A C 1
ATOM 1186 O O . ALA A 1 147 ? -7.664 -2.853 8.474 1.00 90.81 147 ALA A O 1
ATOM 1187 N N . ILE A 1 148 ? -7.306 -3.113 10.682 1.00 92.50 148 ILE A N 1
ATOM 1188 C CA . ILE A 1 148 ? -5.886 -2.728 10.661 1.00 92.50 148 ILE A CA 1
ATOM 1189 C C . ILE A 1 148 ? -5.072 -3.757 9.867 1.00 92.50 148 ILE A C 1
ATOM 1191 O O . ILE A 1 148 ? -4.380 -3.378 8.925 1.00 92.50 148 ILE A O 1
ATOM 1195 N N . ALA A 1 149 ? -5.209 -5.048 10.182 1.00 92.38 149 ALA A N 1
ATOM 1196 C CA . ALA A 1 149 ? -4.481 -6.112 9.490 1.00 92.38 149 ALA A CA 1
ATOM 1197 C C . ALA A 1 149 ? -4.793 -6.160 7.981 1.00 92.38 149 ALA A C 1
ATOM 1199 O O . ALA A 1 149 ? -3.886 -6.299 7.160 1.00 92.38 149 ALA A O 1
ATOM 1200 N N . ASP A 1 150 ? -6.063 -5.990 7.601 1.00 90.44 150 ASP A N 1
ATOM 1201 C CA . ASP A 1 150 ? -6.487 -5.946 6.198 1.00 90.44 150 ASP A CA 1
ATOM 1202 C C . ASP A 1 150 ? -5.883 -4.730 5.464 1.00 90.44 150 ASP A C 1
ATOM 1204 O O . ASP A 1 150 ? -5.460 -4.835 4.309 1.00 90.44 150 ASP A O 1
ATOM 1208 N N . ALA A 1 151 ? -5.801 -3.573 6.132 1.00 87.19 151 ALA A N 1
ATOM 1209 C CA . ALA A 1 151 ? -5.191 -2.368 5.572 1.00 87.19 151 ALA A CA 1
ATOM 1210 C C . ALA A 1 151 ? -3.667 -2.507 5.399 1.00 87.19 151 ALA A C 1
ATOM 1212 O O . ALA A 1 151 ? -3.140 -2.127 4.351 1.00 87.19 151 ALA A O 1
ATOM 1213 N N . GLU A 1 152 ? -2.970 -3.096 6.374 1.00 89.06 152 GLU A N 1
ATOM 1214 C CA . GLU A 1 152 ? -1.533 -3.396 6.288 1.00 89.06 152 GLU A CA 1
ATOM 1215 C C . GLU A 1 152 ? -1.229 -4.390 5.157 1.00 89.06 152 GLU A C 1
ATOM 1217 O O . GLU A 1 152 ? -0.298 -4.187 4.371 1.00 89.06 152 GLU A O 1
ATOM 1222 N N . ALA A 1 153 ? -2.047 -5.438 5.014 1.00 89.75 153 ALA A N 1
ATOM 1223 C CA . ALA A 1 153 ? -1.913 -6.410 3.933 1.00 89.75 153 ALA A CA 1
ATOM 1224 C C . ALA A 1 153 ? -2.099 -5.759 2.552 1.00 89.75 153 ALA A C 1
ATOM 1226 O O . ALA A 1 153 ? -1.321 -6.020 1.629 1.00 89.75 153 ALA A O 1
ATOM 1227 N N . ALA A 1 154 ? -3.086 -4.869 2.412 1.00 85.31 154 ALA A N 1
ATOM 1228 C CA . ALA A 1 154 ? -3.315 -4.125 1.177 1.00 85.31 154 ALA A CA 1
ATOM 1229 C C . ALA A 1 154 ? -2.151 -3.173 0.837 1.00 85.31 154 ALA A C 1
ATOM 1231 O O . ALA A 1 154 ? -1.784 -3.048 -0.336 1.00 85.31 154 ALA A O 1
ATOM 1232 N N . GLU A 1 155 ? -1.542 -2.523 1.837 1.00 85.56 155 GLU A N 1
ATOM 1233 C CA . GLU A 1 155 ? -0.342 -1.696 1.645 1.00 85.56 155 GLU A CA 1
ATOM 1234 C C . GLU A 1 155 ? 0.841 -2.539 1.153 1.00 85.56 155 GLU A C 1
ATOM 1236 O O . GLU A 1 155 ? 1.504 -2.172 0.177 1.00 85.56 155 GLU A O 1
ATOM 1241 N N . ALA A 1 156 ? 1.071 -3.696 1.779 1.00 87.00 156 ALA A N 1
ATOM 1242 C CA . ALA A 1 156 ? 2.137 -4.615 1.396 1.00 87.00 156 ALA A CA 1
ATOM 1243 C C . ALA A 1 156 ? 1.958 -5.137 -0.040 1.00 87.00 156 ALA A C 1
ATOM 1245 O O . ALA A 1 156 ? 2.911 -5.144 -0.824 1.00 87.00 156 ALA A O 1
ATOM 1246 N N . GLU A 1 157 ? 0.734 -5.517 -0.420 1.00 88.12 157 GLU A N 1
ATOM 1247 C CA . GLU A 1 157 ? 0.436 -5.972 -1.778 1.00 88.12 157 GLU A CA 1
ATOM 1248 C C . GLU A 1 157 ? 0.641 -4.851 -2.811 1.00 88.12 157 GLU A C 1
ATOM 1250 O O . GLU A 1 157 ? 1.237 -5.070 -3.871 1.00 88.12 157 GLU A O 1
ATOM 1255 N N . ALA A 1 158 ? 0.196 -3.629 -2.507 1.00 83.06 158 ALA A N 1
ATOM 1256 C CA . ALA A 1 158 ? 0.406 -2.474 -3.374 1.00 83.06 158 ALA A CA 1
ATOM 1257 C C . ALA A 1 158 ? 1.902 -2.167 -3.569 1.00 83.06 158 ALA A C 1
ATOM 1259 O O . ALA A 1 158 ? 2.341 -1.951 -4.705 1.00 83.06 158 ALA A O 1
ATOM 1260 N N . ALA A 1 159 ? 2.691 -2.211 -2.491 1.00 83.38 159 ALA A N 1
ATOM 1261 C CA . ALA A 1 159 ? 4.137 -2.024 -2.543 1.00 83.38 159 ALA A CA 1
ATOM 1262 C C . ALA A 1 159 ? 4.824 -3.100 -3.402 1.00 83.38 159 ALA A C 1
ATOM 1264 O O . ALA A 1 159 ? 5.707 -2.784 -4.206 1.00 83.38 159 ALA A O 1
ATOM 1265 N N . GLU A 1 160 ? 4.400 -4.360 -3.294 1.00 86.44 160 GLU A N 1
ATOM 1266 C CA . GLU A 1 160 ? 4.974 -5.448 -4.087 1.00 86.44 160 GLU A CA 1
ATOM 1267 C C . GLU A 1 160 ? 4.605 -5.336 -5.573 1.00 86.44 160 GLU A C 1
ATOM 1269 O O . GLU A 1 160 ? 5.480 -5.426 -6.439 1.00 86.44 160 GLU A O 1
ATOM 1274 N N . ARG A 1 161 ? 3.346 -5.014 -5.899 1.00 85.25 161 ARG A N 1
ATOM 1275 C CA . ARG A 1 161 ? 2.931 -4.727 -7.285 1.00 85.25 161 ARG A CA 1
ATOM 1276 C C . ARG A 1 161 ? 3.758 -3.593 -7.895 1.00 85.25 161 ARG A C 1
ATOM 1278 O O . ARG A 1 161 ? 4.175 -3.685 -9.052 1.00 85.25 161 ARG A O 1
ATOM 1285 N N . GLN A 1 162 ? 4.043 -2.546 -7.122 1.00 82.81 162 GLN A N 1
ATOM 1286 C CA . GLN A 1 162 ? 4.883 -1.436 -7.565 1.00 82.81 162 GLN A CA 1
ATOM 1287 C C . GLN A 1 162 ? 6.333 -1.877 -7.818 1.00 82.81 162 GLN A C 1
ATOM 1289 O O . GLN A 1 162 ? 6.903 -1.531 -8.856 1.00 82.81 162 GLN A O 1
ATOM 1294 N N . ARG A 1 163 ? 6.927 -2.684 -6.928 1.00 83.94 163 ARG A N 1
ATOM 1295 C CA . ARG A 1 163 ? 8.271 -3.261 -7.129 1.00 83.94 163 ARG A CA 1
ATOM 1296 C C . ARG A 1 163 ? 8.344 -4.108 -8.397 1.00 83.94 163 ARG A C 1
ATOM 1298 O O . ARG A 1 163 ? 9.279 -3.950 -9.185 1.00 83.94 163 ARG A O 1
ATOM 1305 N N . LEU A 1 164 ? 7.350 -4.966 -8.629 1.00 86.38 164 LEU A N 1
ATOM 1306 C CA . LEU A 1 164 ? 7.270 -5.798 -9.831 1.00 86.38 164 LEU A CA 1
ATOM 1307 C C . LEU A 1 164 ? 7.126 -4.955 -11.103 1.00 86.38 164 LEU A C 1
ATOM 1309 O O . LEU A 1 164 ? 7.802 -5.229 -12.096 1.00 86.38 164 LEU A O 1
ATOM 1313 N N . ALA A 1 165 ? 6.316 -3.895 -11.071 1.00 82.50 165 ALA A N 1
ATOM 1314 C CA . ALA A 1 165 ? 6.164 -2.979 -12.198 1.00 82.50 165 ALA A CA 1
ATOM 1315 C C . ALA A 1 165 ? 7.476 -2.247 -12.535 1.00 82.50 165 ALA A C 1
ATOM 1317 O O . ALA A 1 165 ? 7.859 -2.185 -13.706 1.00 82.50 165 ALA A O 1
ATOM 1318 N N . VAL A 1 166 ? 8.206 -1.766 -11.519 1.00 79.75 166 VAL A N 1
ATOM 1319 C CA . VAL A 1 166 ? 9.544 -1.163 -11.681 1.00 79.75 166 VAL A CA 1
ATOM 1320 C C . VAL A 1 166 ? 10.514 -2.175 -12.292 1.00 79.75 166 VAL A C 1
ATOM 1322 O O . VAL A 1 166 ? 11.233 -1.851 -13.238 1.00 79.75 166 VAL A O 1
ATOM 1325 N N . ARG A 1 167 ? 10.505 -3.423 -11.808 1.00 81.19 167 ARG A N 1
ATOM 1326 C CA . ARG A 1 167 ? 11.334 -4.508 -12.351 1.00 81.19 167 ARG A CA 1
ATOM 1327 C C . ARG A 1 167 ? 11.033 -4.799 -13.813 1.00 81.19 167 ARG A C 1
ATOM 1329 O O . ARG A 1 167 ? 11.958 -4.876 -14.620 1.00 81.19 167 ARG A O 1
ATOM 1336 N N . ALA A 1 168 ? 9.759 -4.920 -14.166 1.00 83.50 168 ALA A N 1
ATOM 1337 C CA . ALA A 1 168 ? 9.334 -5.164 -15.537 1.00 83.50 168 ALA A CA 1
ATOM 1338 C C . ALA A 1 168 ? 9.733 -4.013 -16.476 1.00 83.50 168 ALA A C 1
ATOM 1340 O O . ALA A 1 168 ? 10.243 -4.264 -17.569 1.00 83.50 168 ALA A O 1
ATOM 1341 N N . ALA A 1 169 ? 9.568 -2.759 -16.044 1.00 76.81 169 ALA A N 1
ATOM 1342 C CA . ALA A 1 169 ? 10.011 -1.589 -16.802 1.00 76.81 169 ALA A CA 1
ATOM 1343 C C . ALA A 1 169 ? 11.539 -1.575 -16.995 1.00 76.81 169 ALA A C 1
ATOM 1345 O O . ALA A 1 169 ? 12.018 -1.344 -18.105 1.00 76.81 169 ALA A O 1
ATOM 1346 N N . GLY A 1 170 ? 12.299 -1.928 -15.950 1.00 70.81 170 GLY A N 1
ATOM 1347 C CA . GLY A 1 170 ? 13.747 -2.163 -15.998 1.00 70.81 170 GLY A CA 1
ATOM 1348 C C . GLY A 1 170 ? 14.165 -3.125 -17.109 1.00 70.81 170 GLY A C 1
ATOM 1349 O O . GLY A 1 170 ? 15.008 -2.805 -17.951 1.00 70.81 170 GLY A O 1
ATOM 1350 N N . VAL A 1 171 ? 13.531 -4.299 -17.140 1.00 80.25 171 VAL A N 1
ATOM 1351 C CA . VAL A 1 171 ? 13.788 -5.340 -18.146 1.00 80.25 171 VAL A CA 1
ATOM 1352 C C . VAL A 1 171 ? 13.447 -4.854 -19.556 1.00 80.25 171 VAL A C 1
ATOM 1354 O O . VAL A 1 171 ? 14.251 -5.043 -20.470 1.00 80.25 171 VAL A O 1
ATOM 1357 N N . ARG A 1 172 ? 12.302 -4.183 -19.747 1.00 77.75 172 ARG A N 1
ATOM 1358 C CA . ARG A 1 172 ? 11.908 -3.638 -21.058 1.00 77.75 172 ARG A CA 1
ATOM 1359 C C . ARG A 1 172 ? 12.890 -2.579 -21.558 1.00 77.75 172 ARG A C 1
ATOM 1361 O O . ARG A 1 172 ? 13.319 -2.652 -22.707 1.00 77.75 172 ARG A O 1
ATOM 1368 N N . ALA A 1 173 ? 13.309 -1.650 -20.699 1.00 69.44 173 ALA A N 1
ATOM 1369 C CA . ALA A 1 173 ? 14.286 -0.621 -21.054 1.00 69.44 173 ALA A CA 1
ATOM 1370 C C . ALA A 1 173 ? 15.648 -1.221 -21.457 1.00 69.44 173 ALA A C 1
ATOM 1372 O O . ALA A 1 173 ? 16.263 -0.774 -22.431 1.00 69.44 173 ALA A O 1
ATOM 1373 N N . MET A 1 174 ? 16.108 -2.266 -20.752 1.00 69.25 174 MET A N 1
ATOM 1374 C CA . MET A 1 174 ? 17.328 -3.002 -21.114 1.00 69.25 174 MET A CA 1
ATOM 1375 C C . MET A 1 174 ? 17.188 -3.712 -22.462 1.00 69.25 174 MET A C 1
ATOM 1377 O O . MET A 1 174 ? 18.075 -3.603 -23.310 1.00 69.25 174 MET A O 1
ATOM 1381 N N . ALA A 1 175 ? 16.073 -4.412 -22.681 1.00 74.88 175 ALA A N 1
ATOM 1382 C CA . ALA A 1 175 ? 15.818 -5.138 -23.920 1.00 74.88 175 ALA A CA 1
ATOM 1383 C C . ALA A 1 175 ? 15.832 -4.205 -25.143 1.00 74.88 175 ALA A C 1
ATOM 1385 O O . ALA A 1 175 ? 16.504 -4.507 -26.134 1.00 74.88 175 ALA A O 1
ATOM 1386 N N . THR A 1 176 ? 15.175 -3.043 -25.049 1.00 70.62 176 THR A N 1
ATOM 1387 C CA . THR A 1 176 ? 15.192 -2.011 -26.098 1.00 70.62 176 THR A CA 1
ATOM 1388 C C . THR A 1 176 ? 16.607 -1.498 -26.355 1.00 70.62 176 THR A C 1
ATOM 1390 O O . THR A 1 176 ? 17.042 -1.438 -27.505 1.00 70.62 176 THR A O 1
ATOM 1393 N N . GLY A 1 177 ? 17.364 -1.201 -25.296 1.00 66.06 177 GLY A N 1
ATOM 1394 C CA . GLY A 1 177 ? 18.754 -0.762 -25.415 1.00 66.06 177 GLY A CA 1
ATOM 1395 C C . GLY A 1 177 ? 19.648 -1.757 -26.148 1.00 66.06 177 GLY A C 1
ATOM 1396 O O . GLY A 1 177 ? 20.402 -1.384 -27.048 1.00 66.06 177 GLY A O 1
ATOM 1397 N N . HIS A 1 178 ? 19.526 -3.043 -25.816 1.00 69.06 178 HIS A N 1
ATOM 1398 C CA . HIS A 1 178 ? 20.249 -4.108 -26.510 1.00 69.06 178 HIS A CA 1
ATOM 1399 C C . HIS A 1 178 ? 19.823 -4.247 -27.975 1.00 69.06 178 HIS A C 1
ATOM 1401 O O . HIS A 1 178 ? 20.676 -4.449 -28.840 1.00 69.06 178 HIS A O 1
ATOM 1407 N N . ALA A 1 179 ? 18.526 -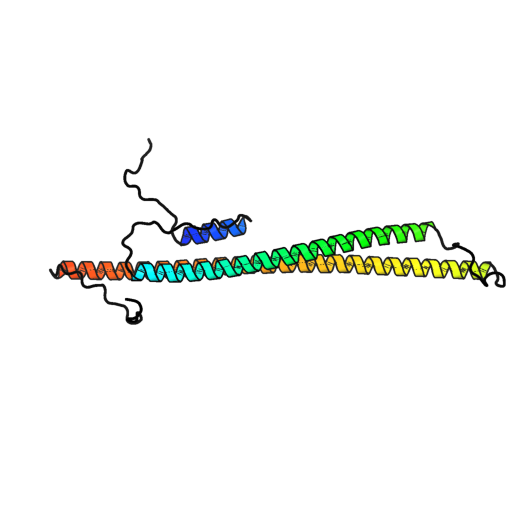4.136 -28.276 1.00 71.25 179 ALA A N 1
ATOM 1408 C CA . ALA A 1 179 ? 18.028 -4.195 -29.647 1.00 71.25 179 ALA A CA 1
ATOM 1409 C C . ALA A 1 179 ? 18.591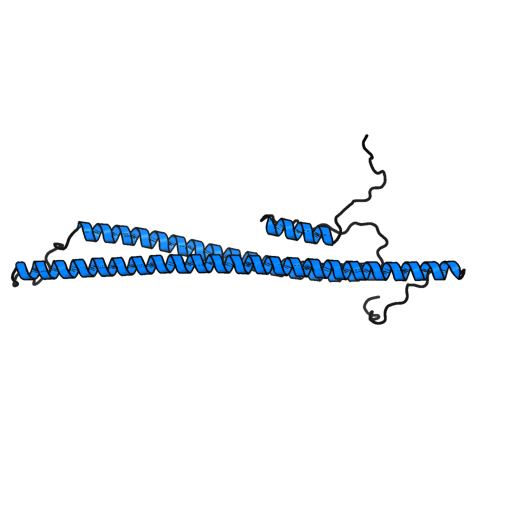 -3.052 -30.507 1.00 71.25 179 ALA A C 1
ATOM 1411 O O . ALA A 1 179 ? 19.099 -3.298 -31.602 1.00 71.25 179 ALA A O 1
ATOM 1412 N N . VAL A 1 180 ? 18.588 -1.828 -29.980 1.00 67.19 180 VAL A N 1
ATOM 1413 C CA . VAL A 1 180 ? 19.106 -0.634 -30.662 1.00 67.19 180 VAL A CA 1
ATOM 1414 C C . VAL A 1 180 ? 20.616 -0.735 -30.866 1.00 67.19 180 VAL A C 1
ATOM 1416 O O . VAL A 1 180 ? 21.097 -0.529 -31.980 1.00 67.19 180 VAL A O 1
ATOM 1419 N N . GLY A 1 181 ? 21.362 -1.158 -29.840 1.00 65.50 181 GLY A N 1
ATOM 1420 C CA . GLY A 1 181 ? 22.807 -1.383 -29.944 1.00 65.50 181 GLY A CA 1
ATOM 1421 C C . GLY A 1 181 ? 23.185 -2.444 -30.987 1.00 65.50 181 GLY A C 1
ATOM 1422 O O . GLY A 1 181 ? 24.157 -2.268 -31.729 1.00 65.50 181 GLY A O 1
ATOM 1423 N N . ARG A 1 182 ? 22.393 -3.520 -31.120 1.00 71.38 182 ARG A N 1
ATOM 1424 C CA . ARG A 1 182 ? 22.566 -4.511 -32.198 1.00 71.38 182 ARG A CA 1
ATOM 1425 C C . ARG A 1 182 ? 22.322 -3.904 -33.580 1.00 71.38 182 ARG A C 1
ATOM 1427 O O . ARG A 1 182 ? 23.138 -4.114 -34.476 1.00 71.38 182 ARG A O 1
ATOM 1434 N N . LEU A 1 183 ? 21.243 -3.142 -33.759 1.00 68.81 183 LEU A N 1
ATOM 1435 C CA . LEU A 1 183 ? 20.927 -2.491 -35.038 1.00 68.81 183 LEU A CA 1
ATOM 1436 C C . LEU A 1 183 ? 21.997 -1.474 -35.448 1.00 68.81 183 LEU A C 1
ATOM 1438 O O . LEU A 1 183 ? 22.394 -1.431 -36.613 1.00 68.81 183 LEU A O 1
ATOM 1442 N N . GLU A 1 184 ? 22.500 -0.695 -34.491 1.00 65.44 184 GLU A N 1
ATOM 1443 C CA . GLU A 1 184 ? 23.600 0.241 -34.710 1.00 65.44 184 GLU A CA 1
ATOM 1444 C C . GLU A 1 184 ? 24.879 -0.492 -35.144 1.00 65.44 184 GLU A C 1
ATOM 1446 O O . GLU A 1 184 ? 25.526 -0.103 -36.119 1.00 65.44 184 GLU A O 1
ATOM 1451 N N . SER A 1 185 ? 25.204 -1.602 -34.476 1.00 67.31 185 SER A N 1
ATOM 1452 C CA . SER A 1 185 ? 26.370 -2.429 -34.808 1.00 67.31 185 SER A CA 1
ATOM 1453 C C . SER A 1 185 ? 26.273 -3.022 -36.218 1.00 67.31 185 SER A C 1
ATOM 1455 O O . SER A 1 185 ? 27.238 -2.966 -36.982 1.00 67.31 185 SER A O 1
ATOM 1457 N N . LEU A 1 186 ? 25.103 -3.552 -36.597 1.00 70.62 186 LEU A N 1
ATOM 1458 C CA . LEU A 1 186 ? 24.855 -4.089 -37.941 1.00 70.62 186 LEU A CA 1
ATOM 1459 C C . LEU A 1 186 ? 24.960 -3.005 -39.017 1.00 70.62 186 LEU A C 1
ATOM 1461 O O . LEU A 1 186 ? 25.567 -3.233 -40.066 1.00 70.62 186 LEU A O 1
ATOM 1465 N N . TYR A 1 187 ? 24.415 -1.815 -38.751 1.00 67.44 187 TYR A N 1
ATOM 1466 C CA . TYR A 1 187 ? 24.542 -0.674 -39.652 1.00 67.44 187 TYR A CA 1
ATOM 1467 C C . TYR A 1 187 ? 26.010 -0.297 -39.877 1.00 67.44 187 TYR A C 1
ATOM 1469 O O . TYR A 1 187 ? 26.434 -0.147 -41.023 1.00 67.44 187 TYR A O 1
ATOM 1477 N N . TRP A 1 188 ? 26.809 -0.220 -38.811 1.00 65.81 188 TRP A N 1
ATOM 1478 C CA . TRP A 1 188 ? 28.236 0.070 -38.927 1.00 65.81 188 TRP A CA 1
ATOM 1479 C C . TRP A 1 188 ? 28.998 -0.983 -39.713 1.00 65.81 188 TRP A C 1
ATOM 1481 O O . TRP A 1 188 ? 29.807 -0.640 -40.574 1.00 65.81 188 TRP A O 1
ATOM 1491 N N . GLN A 1 189 ? 28.729 -2.264 -39.466 1.00 70.88 189 GLN A N 1
ATOM 1492 C CA . GLN A 1 189 ? 29.350 -3.342 -40.229 1.00 70.88 189 GLN A CA 1
ATOM 1493 C C . GLN A 1 189 ? 29.011 -3.238 -41.721 1.00 70.88 189 GLN A C 1
ATOM 1495 O O . GLN A 1 189 ? 29.904 -3.373 -42.560 1.00 70.88 189 GLN A O 1
ATOM 1500 N N . ALA A 1 190 ? 27.753 -2.949 -42.065 1.00 70.00 190 ALA A N 1
ATOM 1501 C CA . ALA A 1 190 ? 27.331 -2.744 -43.447 1.00 70.00 190 ALA A CA 1
ATOM 1502 C C . ALA A 1 190 ? 28.008 -1.515 -44.077 1.00 70.00 190 ALA A C 1
ATOM 1504 O O . ALA A 1 190 ? 28.558 -1.614 -45.175 1.00 70.00 190 ALA A O 1
ATOM 1505 N N . PHE A 1 191 ? 28.047 -0.388 -43.361 1.00 68.38 191 PHE A N 1
ATOM 1506 C CA . PHE A 1 191 ? 28.710 0.838 -43.806 1.00 68.38 191 PHE A CA 1
ATOM 1507 C C . PHE A 1 191 ? 30.208 0.626 -44.053 1.00 68.38 191 PHE A C 1
ATOM 1509 O O . PHE A 1 191 ? 30.726 0.997 -45.104 1.00 68.38 191 PHE A O 1
ATOM 1516 N N . LEU A 1 192 ? 30.915 -0.022 -43.122 1.00 69.19 192 LEU A N 1
ATOM 1517 C CA . LEU A 1 192 ? 32.344 -0.305 -43.256 1.00 69.19 192 LEU A CA 1
ATOM 1518 C C . LEU A 1 192 ? 32.629 -1.269 -44.413 1.00 69.19 192 LEU A C 1
ATOM 1520 O O . LEU A 1 192 ? 33.594 -1.061 -45.150 1.00 69.19 192 LEU A O 1
ATOM 1524 N N . ARG A 1 193 ? 31.787 -2.291 -44.621 1.00 74.12 193 ARG A N 1
ATOM 1525 C CA . ARG A 1 193 ? 31.887 -3.189 -45.785 1.00 74.12 193 ARG A CA 1
ATOM 1526 C C . ARG A 1 193 ? 31.679 -2.429 -47.096 1.00 74.12 193 ARG A C 1
ATOM 1528 O O . ARG A 1 193 ? 32.476 -2.599 -48.016 1.00 74.12 193 ARG A O 1
ATOM 1535 N N . ALA A 1 194 ? 30.666 -1.565 -47.171 1.00 68.19 194 ALA A N 1
ATOM 1536 C CA . ALA A 1 194 ? 30.406 -0.730 -48.344 1.00 68.19 194 ALA A CA 1
ATOM 1537 C C . ALA A 1 194 ? 31.572 0.230 -48.626 1.00 68.19 194 ALA A C 1
ATOM 1539 O O . ALA A 1 194 ? 32.063 0.291 -49.750 1.00 68.19 194 ALA A O 1
ATOM 1540 N N . ARG A 1 195 ? 32.099 0.899 -47.593 1.00 65.56 195 ARG A N 1
ATOM 1541 C CA . ARG A 1 195 ? 33.258 1.796 -47.698 1.00 65.56 195 ARG A CA 1
ATOM 1542 C C . ARG A 1 195 ? 34.520 1.068 -48.168 1.00 65.56 195 ARG A C 1
ATOM 1544 O O . ARG A 1 195 ? 35.260 1.609 -48.982 1.00 65.56 195 ARG A O 1
ATOM 1551 N N . ARG A 1 196 ? 34.767 -0.158 -47.688 1.00 72.06 196 ARG A N 1
ATOM 1552 C CA . ARG A 1 196 ? 35.887 -0.997 -48.157 1.00 72.06 196 ARG A CA 1
ATOM 1553 C C . ARG A 1 196 ? 35.741 -1.362 -49.635 1.00 72.06 196 ARG A C 1
ATOM 1555 O O . ARG A 1 196 ? 36.717 -1.254 -50.366 1.00 72.06 196 ARG A O 1
ATOM 1562 N N . ARG A 1 197 ? 34.534 -1.732 -50.079 1.00 69.69 197 ARG A N 1
ATOM 1563 C CA . ARG A 1 197 ? 34.246 -2.032 -51.494 1.00 69.69 197 ARG A CA 1
ATOM 1564 C C . ARG A 1 197 ? 34.416 -0.803 -52.391 1.00 69.69 197 ARG A C 1
ATOM 1566 O O . ARG A 1 197 ? 35.074 -0.903 -53.415 1.00 69.69 197 ARG A O 1
ATOM 1573 N N . LEU A 1 198 ? 33.911 0.358 -51.970 1.00 61.38 198 LEU A N 1
ATOM 1574 C CA . LEU A 1 198 ? 34.072 1.629 -52.690 1.00 61.38 198 LEU A CA 1
ATOM 1575 C C . LEU A 1 198 ? 35.543 2.058 -52.798 1.00 61.38 198 LEU A C 1
ATOM 1577 O O . LEU A 1 198 ? 35.975 2.502 -53.856 1.00 61.38 198 LEU A O 1
ATOM 1581 N N . LYS A 1 199 ? 36.331 1.870 -51.729 1.00 61.09 199 LYS A N 1
ATOM 1582 C CA . LYS A 1 199 ? 37.780 2.125 -51.745 1.00 61.09 199 LYS A CA 1
ATOM 1583 C C . LYS A 1 199 ? 38.521 1.178 -52.699 1.00 61.09 199 LYS A C 1
ATOM 1585 O O . LYS A 1 199 ? 39.444 1.616 -53.373 1.00 61.09 199 LYS A O 1
ATOM 1590 N N . ALA A 1 200 ? 38.119 -0.094 -52.764 1.00 62.28 200 ALA A N 1
ATOM 1591 C CA . ALA A 1 200 ? 38.700 -1.079 -53.681 1.00 62.28 200 ALA A CA 1
ATOM 1592 C C . ALA A 1 200 ? 38.330 -0.822 -55.156 1.00 62.28 200 ALA A C 1
ATOM 1594 O O . ALA A 1 200 ? 39.103 -1.164 -56.041 1.00 62.28 200 ALA A O 1
ATOM 1595 N N . ALA A 1 201 ? 37.184 -0.188 -55.418 1.00 63.84 201 ALA A N 1
ATOM 1596 C CA . ALA A 1 201 ? 36.700 0.137 -56.761 1.00 63.84 201 ALA A CA 1
ATOM 1597 C C . ALA A 1 201 ? 37.269 1.451 -57.343 1.00 63.84 201 ALA A C 1
ATOM 1599 O O . ALA A 1 201 ? 36.831 1.885 -58.404 1.00 63.84 201 ALA A O 1
ATOM 1600 N N . GLY A 1 202 ? 38.200 2.128 -56.656 1.00 52.81 202 GLY A N 1
ATOM 1601 C CA . GLY A 1 202 ? 38.825 3.373 -57.136 1.00 52.81 202 GLY A CA 1
ATOM 1602 C C . GLY A 1 202 ? 37.912 4.610 -57.149 1.00 52.81 202 GLY A C 1
ATOM 1603 O O . GLY A 1 202 ? 38.361 5.711 -57.455 1.00 52.81 202 GLY A O 1
ATOM 1604 N N . THR A 1 203 ? 36.640 4.476 -56.768 1.00 52.81 203 THR A N 1
ATOM 1605 C CA . THR A 1 203 ? 35.680 5.583 -56.702 1.00 52.81 203 THR A CA 1
ATOM 1606 C C . THR A 1 203 ? 35.753 6.283 -55.341 1.00 52.81 203 THR A C 1
ATOM 1608 O O . THR A 1 203 ? 35.222 5.793 -54.345 1.00 52.81 203 THR A O 1
ATOM 1611 N N . LEU A 1 204 ? 36.381 7.462 -55.287 1.00 49.34 204 LEU A N 1
ATOM 1612 C CA . LEU A 1 204 ? 36.484 8.314 -54.086 1.00 49.34 204 LEU A CA 1
ATOM 1613 C C . LEU A 1 204 ? 35.245 9.188 -53.821 1.00 49.34 204 LEU A C 1
ATOM 1615 O O . LEU A 1 204 ? 35.312 10.125 -53.028 1.00 49.34 204 LEU A O 1
ATOM 1619 N N . ARG A 1 205 ? 34.092 8.895 -54.434 1.00 45.91 205 ARG A N 1
ATOM 1620 C CA . ARG A 1 205 ? 32.822 9.475 -53.984 1.00 45.91 205 ARG A CA 1
ATOM 1621 C C . ARG A 1 205 ? 32.159 8.487 -53.027 1.00 45.91 205 ARG A C 1
ATOM 1623 O O . ARG A 1 205 ? 31.736 7.424 -53.481 1.00 45.91 205 ARG A O 1
ATOM 1630 N N . PRO A 1 206 ? 32.078 8.781 -51.715 1.00 45.19 206 PRO A N 1
ATOM 1631 C CA . PRO A 1 206 ? 31.312 7.948 -50.806 1.00 45.19 206 PRO A CA 1
ATOM 1632 C C . PRO A 1 206 ? 29.847 8.044 -51.230 1.00 45.19 206 PRO A C 1
ATOM 1634 O O . PRO A 1 206 ? 29.171 9.026 -50.934 1.00 45.19 206 PRO A O 1
ATOM 1637 N N . ALA A 1 207 ? 29.361 7.038 -51.958 1.00 48.25 207 ALA A N 1
ATOM 1638 C CA . ALA A 1 207 ? 27.930 6.859 -52.111 1.00 48.25 207 ALA A CA 1
ATOM 1639 C C . ALA A 1 207 ? 27.345 6.752 -50.692 1.00 48.25 207 ALA A C 1
ATOM 1641 O O . ALA A 1 207 ? 27.904 6.008 -49.870 1.00 48.25 207 ALA A O 1
ATOM 1642 N N . PRO A 1 208 ? 26.280 7.506 -50.360 1.00 50.34 208 PRO A N 1
ATOM 1643 C CA . PRO A 1 208 ? 25.607 7.313 -49.088 1.00 50.34 208 PRO A CA 1
ATOM 1644 C C . PRO A 1 208 ? 25.241 5.826 -48.979 1.00 50.34 208 PRO A C 1
ATOM 1646 O O . PRO A 1 208 ? 24.870 5.217 -49.987 1.00 50.34 208 PRO A O 1
ATOM 1649 N N . PRO A 1 209 ? 25.411 5.203 -47.799 1.00 50.56 209 PRO A N 1
ATOM 1650 C CA . PRO A 1 209 ? 25.116 3.787 -47.645 1.00 50.56 209 PRO A CA 1
ATOM 1651 C C . PRO A 1 209 ? 23.698 3.503 -48.156 1.00 50.56 209 PRO A C 1
ATOM 1653 O O . PRO A 1 209 ? 22.804 4.312 -47.883 1.00 50.56 209 PRO A O 1
ATOM 1656 N N . PRO A 1 210 ? 23.485 2.391 -48.886 1.00 45.69 210 PRO A N 1
ATOM 1657 C CA . PRO A 1 210 ? 22.176 2.067 -49.430 1.00 45.69 210 PRO A CA 1
ATOM 1658 C C . PRO A 1 210 ? 21.156 2.077 -48.295 1.00 45.69 210 PRO A C 1
ATOM 1660 O O . PRO A 1 210 ? 21.354 1.427 -47.261 1.00 45.69 210 PRO A O 1
ATOM 1663 N N . ARG A 1 211 ? 20.100 2.878 -48.467 1.00 51.66 211 ARG A N 1
ATOM 1664 C CA . ARG A 1 211 ? 19.007 2.966 -47.502 1.00 51.66 211 ARG A CA 1
ATOM 1665 C C . ARG A 1 211 ? 18.341 1.590 -47.441 1.00 51.66 211 ARG A C 1
ATOM 1667 O O . ARG A 1 211 ? 17.957 1.057 -48.479 1.00 51.66 211 ARG A O 1
ATOM 1674 N N . PRO A 1 212 ? 18.197 0.984 -46.260 1.00 44.62 212 PRO A N 1
ATOM 1675 C CA . PRO A 1 212 ? 17.314 -0.161 -46.104 1.00 44.62 212 PRO A CA 1
ATOM 1676 C C . PRO A 1 212 ? 15.890 0.266 -46.461 1.00 44.62 212 PRO A C 1
ATOM 1678 O O . PRO A 1 212 ? 15.467 1.335 -46.025 1.00 44.62 212 PRO A O 1
ATOM 1681 N N . GLY A 1 213 ? 15.166 -0.556 -47.226 1.00 40.03 213 GLY A N 1
ATOM 1682 C CA . GLY A 1 213 ? 13.871 -0.215 -47.846 1.00 40.03 213 GLY A CA 1
ATOM 1683 C C . GLY A 1 213 ? 12.705 0.108 -46.900 1.00 40.03 213 GLY A C 1
ATOM 1684 O O . GLY A 1 213 ? 11.577 0.222 -47.348 1.00 40.03 213 GLY A O 1
ATOM 1685 N N . TRP A 1 214 ? 12.964 0.249 -45.602 1.00 48.16 214 TRP A N 1
ATOM 1686 C CA . TRP A 1 214 ? 12.007 0.618 -44.558 1.00 48.16 214 TRP A CA 1
ATOM 1687 C C . TRP A 1 214 ? 12.195 2.056 -44.038 1.00 48.16 214 TRP A C 1
ATOM 1689 O O . TRP A 1 214 ? 11.598 2.424 -43.033 1.00 48.16 214 TRP A O 1
ATOM 1699 N N . VAL A 1 215 ? 13.039 2.869 -44.687 1.00 39.38 215 VAL A N 1
ATOM 1700 C CA . VAL A 1 215 ? 13.183 4.311 -44.413 1.00 39.38 215 VAL A CA 1
ATOM 1701 C C . VAL A 1 215 ? 12.497 5.089 -45.536 1.00 39.38 215 VAL A C 1
ATOM 1703 O O . VAL A 1 215 ? 12.984 5.071 -46.667 1.00 39.38 215 VAL A O 1
ATOM 1706 N N . THR A 1 216 ? 11.380 5.749 -45.228 1.00 45.56 216 THR A N 1
ATOM 1707 C CA . THR A 1 216 ? 10.640 6.625 -46.151 1.00 45.56 216 THR A CA 1
ATOM 1708 C C . THR A 1 216 ? 11.339 7.977 -46.330 1.00 45.56 216 THR A C 1
ATOM 1710 O O . THR A 1 216 ? 12.154 8.386 -45.500 1.00 45.56 216 THR A O 1
ATOM 1713 N N . GLU A 1 217 ? 11.052 8.663 -47.442 1.00 46.47 217 GLU A N 1
ATOM 1714 C CA . GLU A 1 217 ? 11.673 9.949 -47.809 1.00 46.47 217 GLU A CA 1
ATOM 1715 C C . GLU A 1 217 ? 11.433 11.066 -46.786 1.00 46.47 217 GLU A C 1
ATOM 1717 O O . GLU A 1 217 ? 12.262 11.959 -46.668 1.00 46.47 217 GLU A O 1
ATOM 1722 N N . GLU A 1 218 ? 10.374 10.964 -45.986 1.00 41.91 218 GLU A N 1
ATOM 1723 C CA . GLU A 1 218 ? 9.989 11.949 -44.966 1.00 41.91 218 GLU A CA 1
ATOM 1724 C C . GLU A 1 218 ? 10.960 12.044 -43.772 1.00 41.91 218 GLU A C 1
ATOM 1726 O O . GLU A 1 218 ? 10.857 12.962 -42.963 1.00 41.91 218 GLU A O 1
ATOM 1731 N N . LEU A 1 219 ? 11.909 11.109 -43.644 1.00 40.94 219 LEU A N 1
ATOM 1732 C CA . LEU A 1 219 ? 12.922 11.078 -42.577 1.00 40.94 219 LEU A CA 1
ATOM 1733 C C . LEU A 1 219 ? 14.338 11.458 -43.065 1.00 40.94 219 LEU A C 1
ATOM 1735 O O . LEU A 1 219 ? 15.318 11.183 -42.361 1.00 40.94 219 LEU A O 1
ATOM 1739 N N . ALA A 1 220 ? 14.462 12.023 -44.273 1.00 41.41 220 ALA A N 1
ATOM 1740 C CA . ALA A 1 220 ? 15.722 12.477 -44.877 1.00 41.41 220 ALA A CA 1
ATOM 1741 C C . ALA A 1 220 ? 15.979 13.970 -44.632 1.00 41.41 220 ALA A C 1
ATOM 1743 O O . ALA A 1 220 ? 17.167 14.298 -44.403 1.00 41.41 220 ALA A O 1
#

Mean predicted aligned error: 14.58 Å

Organism: NCBI:txid113560

Foldseek 3Di:
DDDDDPDPQPCQDALLVLLVQQLVCVVVVHDRDPDPPPPGPDPDDLVLVVLVVVLVVLLVVLVVVLVVLVVVLVVVLVVLVVVLVVLVVVLVVLVVVLVVLVVVALPDDDDPPCPVDDPVVVSVVSNVVSVVVSVVSVVVSVVSVVVSVVSVVVNVVSVVVSVVSSVVSSVVSNVSSVVSVVVVVVVVVQLVVLVVVCVVVVNPPSDPRDDDPPDDPVSD

Sequence (220 aa):
MKLVSEAGIDCRPTWGRRVSLWWHGQRDGRHPSPVLSWSGSHHVTPRTRYLRSLADQQFDAEFHKVAALREGGALRTDAVRRRLGALQEDVSDRRQQLEALVSTGPDTARRLGEEAVDEAVVRRRRAREHERLIDAMRFELAAMHKAIADAEAAEAEAAERQRLAVRAAGVRAMATGHAVGRLESLYWQAFLRARRRLKAAGTLRPAPPPRPGWVTEELA

Nearest PDB structures (foldseek):
  8tzl-assembly1_E  TM=4.344E-01  e=4.651E-01  Vibrio cholerae
  6ewy-assembly1_A  TM=4.837E-01  e=9.962E-01  Mycobacterium tuberculosis H37Rv
  4ovu-assembly1_B  TM=4.645E-01  e=1.914E+00  Homo sapiens
  5y06-assembly1_A  TM=2.881E-01  e=2.957E+00  Mycolicibacterium smegmatis MC2 155

Secondary structure (DSSP, 8-state):
-----SS----PPPHHHHHHHHHHHHHTTPPP---------S---HHHHHHHHHHHHHHHHHHHHHHHHHHHHHHHHHHHHHHHHHHHHHHHHHHHHHHHHHHH-S--SPPTTGGGS-HHHHHHHHHHHHHHHHHHHHHHHHHHHHHHHHHHHHHHHHHHHHHHHHHHHHHHHHHHHHHHHHHHHHHHHHHHHHHHHHHHTT--S-PPPPPPTT--GGG-

Radius of gyration: 35.77 Å; Cα contacts (8 Å, |Δi|>4): 97; chains: 1; bounding box: 93×25×101 Å

Solvent-accessible surface area (backbone atoms only — not comparable to full-atom values): 12834 Å² total; per-residue (Å²): 138,83,86,78,70,91,63,92,70,59,85,56,68,54,68,70,51,50,51,46,48,37,46,51,21,58,73,71,75,40,79,53,81,76,82,80,70,85,56,64,99,60,92,79,44,75,64,56,50,49,51,49,50,56,48,48,53,53,40,50,51,46,48,52,54,48,50,53,49,47,55,56,44,51,57,49,50,56,53,50,51,54,50,46,51,52,52,52,51,50,49,52,53,51,48,54,52,50,52,50,51,63,72,60,49,50,83,59,82,89,57,93,78,54,86,86,48,60,66,72,59,53,53,56,51,34,42,53,53,41,51,50,51,53,52,50,52,51,50,51,50,52,52,50,54,48,53,48,52,54,52,53,51,51,50,53,51,52,54,49,53,50,53,50,48,48,50,52,40,46,53,50,45,47,52,50,45,53,52,45,53,50,53,50,52,53,50,49,53,52,45,53,53,50,51,52,51,37,62,73,67,72,48,88,66,83,69,75,70,82,77,62,95,87,67,61,80,92,80,114